Protein AF-A0A949MSU3-F1 (afdb_monomer_lite)

Foldseek 3Di:
DPPQDDQFFFDFKDFDDDDLVRVLVLQQVLQQLEAPPDPLKKKKKKWFKAAAPDGGIIGIWIWYDDPPRLLTAHRLNLRLQLCCLQRNQQMATQEMEMEMAHPPDAAPDPDPRQVDWDDDDPVSLQLNLQRYDQARKYWTAGRNGDIDIDGSCVVDPPHDWCVVPPPPPVVPHRHDDDDDPVSSCVSFKDADDDDPVRVVVSQVVTHEQCVPPVDKGKDWDQDPSRMIGMGIKYATRVRSINHGVSNRVRSVSSTQGDVGD

Sequence (261 aa):
MKEKKPDIAPDNFRKGRLSQAEMHQWLLDLRDNPHVPESGFCVSSVFRARAGDADDYYFAGVNVENMDHRLSTHGEEGAISGIVTALGKKAEIVEGWVMGAPKGVKAGDKTSAAEAFASCCGKCRQQVAGLAREKAEIHYVSVNGAVETTTVGKFLPELFTFRQFIPGFAKDQNGGKAPSSAAVQRKLLRKGPLTEREIESWLKSLQSVDYATRISQSVVLKLDNGYYAAGTRVEEAAFVDINAAQAAVAIATAAFGARKV

Radius of gyration: 17.51 Å; chains: 1; bounding box: 43×53×44 Å

Secondary structure (DSSP, 8-state):
-----------SEEES---HHHHHHHHHHHTTS-B-TTT-EEEEEEEEEEETTEEEEEEEEE-B--SSGGG-B-HHHHHHHHHHHHH-TT-EEEEEEEEEEETT--TT--SHHHH---PPPHHHHHHHHHHEEEEEEEEEE-TT--EEEEEHHHHSSS--SHHHHSTTGGGGSS-SPPPPHHHHHHHHEEES---HHHHHHHHHH---B-TTT----EEEEEPTTSEEEEEE-B--TTS-PBPHHHHHHHHHHHHH-TT--

pLDDT: mean 93.38, std 10.49, range [39.41, 98.88]

Structure (mmCIF, N/CA/C/O backbone):
data_AF-A0A949MSU3-F1
#
_entry.id   AF-A0A949MSU3-F1
#
loop_
_atom_site.group_PDB
_atom_site.id
_atom_site.type_symbol
_atom_site.label_atom_id
_atom_site.label_alt_id
_atom_site.label_comp_id
_atom_site.label_asym_id
_atom_site.label_entity_id
_atom_site.label_seq_id
_atom_site.pdbx_PDB_ins_code
_atom_site.Cartn_x
_atom_site.Cartn_y
_atom_site.Cartn_z
_atom_site.occupancy
_atom_site.B_iso_or_equiv
_atom_site.auth_seq_id
_atom_site.auth_comp_id
_atom_site.auth_asym_id
_atom_site.auth_atom_id
_atom_site.pdbx_PDB_model_num
ATOM 1 N N . MET A 1 1 ? -18.990 -30.619 -13.021 1.00 39.78 1 MET A N 1
ATOM 2 C CA . MET A 1 1 ? -18.323 -30.293 -11.740 1.00 39.78 1 MET A CA 1
ATOM 3 C C . MET A 1 1 ? -17.507 -29.033 -11.968 1.00 39.78 1 MET A C 1
ATOM 5 O O . MET A 1 1 ? -16.661 -29.061 -12.847 1.00 39.78 1 MET A O 1
ATOM 9 N N . LYS A 1 2 ? -17.790 -27.918 -11.280 1.00 43.12 2 LYS A N 1
ATOM 10 C CA . LYS A 1 2 ? -16.868 -26.770 -11.303 1.00 43.12 2 LYS A CA 1
ATOM 11 C C . LYS A 1 2 ? -15.634 -27.192 -10.506 1.00 43.12 2 LYS A C 1
ATOM 13 O O . LYS A 1 2 ? -15.786 -27.543 -9.337 1.00 43.12 2 LYS A O 1
ATOM 18 N N . GLU A 1 3 ? -14.466 -27.246 -11.141 1.00 39.41 3 GLU A N 1
ATOM 19 C CA . GLU A 1 3 ? -13.199 -27.469 -10.440 1.00 39.41 3 GLU A CA 1
ATOM 20 C C . GLU A 1 3 ? -13.099 -26.476 -9.278 1.00 39.41 3 GLU A C 1
ATOM 22 O O . GLU A 1 3 ? -13.276 -25.268 -9.461 1.00 39.41 3 GLU A O 1
ATOM 27 N N . LYS A 1 4 ? -12.872 -26.980 -8.060 1.00 47.91 4 LYS A N 1
ATOM 28 C CA . LYS A 1 4 ? -12.515 -26.118 -6.932 1.00 47.91 4 LYS A CA 1
ATOM 29 C C . LYS A 1 4 ? -11.173 -25.480 -7.286 1.00 47.91 4 LYS A C 1
ATOM 31 O O . LYS A 1 4 ? -10.168 -26.186 -7.324 1.00 47.91 4 LYS A O 1
ATOM 36 N N . LYS A 1 5 ? -11.166 -24.168 -7.557 1.00 54.34 5 LYS A N 1
ATOM 37 C CA . LYS A 1 5 ? -9.926 -23.386 -7.659 1.00 54.34 5 LYS A CA 1
ATOM 38 C C . LYS A 1 5 ? -9.089 -23.648 -6.389 1.00 54.34 5 LYS A C 1
ATOM 40 O O . LYS A 1 5 ? -9.679 -23.739 -5.307 1.00 54.34 5 LYS A O 1
ATOM 45 N N . PRO A 1 6 ? -7.759 -23.805 -6.500 1.00 56.12 6 PRO A N 1
ATOM 46 C CA . PRO A 1 6 ? -6.898 -24.017 -5.340 1.00 56.12 6 PRO A CA 1
ATOM 47 C C . PRO A 1 6 ? -7.058 -22.872 -4.330 1.00 56.12 6 PRO A C 1
ATOM 49 O O . PRO A 1 6 ? -7.276 -21.726 -4.716 1.00 56.12 6 PRO A O 1
ATOM 52 N N . ASP A 1 7 ? -6.974 -23.195 -3.039 1.00 67.50 7 ASP A N 1
ATOM 53 C CA . ASP A 1 7 ? -7.051 -22.227 -1.940 1.00 67.50 7 ASP A CA 1
ATOM 54 C C . ASP A 1 7 ? -5.761 -21.392 -1.928 1.00 67.50 7 ASP A C 1
ATOM 56 O O . ASP A 1 7 ? -4.717 -21.849 -1.466 1.00 67.50 7 ASP A O 1
ATOM 60 N N . ILE A 1 8 ? -5.804 -20.201 -2.530 1.00 70.50 8 ILE A N 1
ATOM 61 C CA . ILE A 1 8 ? -4.645 -19.307 -2.627 1.00 70.50 8 ILE A CA 1
ATOM 62 C C . ILE A 1 8 ? -4.524 -18.550 -1.309 1.00 70.50 8 ILE A C 1
ATOM 64 O O . ILE A 1 8 ? -5.399 -17.760 -0.954 1.00 70.50 8 ILE A O 1
ATOM 68 N N . ALA A 1 9 ? -3.436 -18.793 -0.579 1.00 80.31 9 ALA A N 1
ATOM 69 C CA . ALA A 1 9 ? -3.135 -18.033 0.624 1.00 80.31 9 ALA A CA 1
ATOM 70 C C . ALA A 1 9 ? -2.841 -16.564 0.261 1.00 80.31 9 ALA A C 1
ATOM 72 O O . ALA A 1 9 ? -2.132 -16.317 -0.715 1.00 80.31 9 ALA A O 1
ATOM 73 N N . PRO A 1 10 ? -3.364 -15.589 1.024 1.00 87.75 10 PRO A N 1
ATOM 74 C CA . PRO A 1 10 ? -3.082 -14.183 0.770 1.00 87.75 10 PRO A CA 1
ATOM 75 C C . PRO A 1 10 ? -1.625 -13.846 1.109 1.00 87.75 10 PRO A C 1
ATOM 77 O O . PRO A 1 10 ? -1.165 -14.172 2.202 1.00 87.75 10 PRO A O 1
ATOM 80 N N . ASP A 1 11 ? -0.934 -13.143 0.212 1.00 89.69 11 ASP A N 1
ATOM 81 C CA . ASP A 1 11 ? 0.460 -12.696 0.402 1.00 89.69 11 ASP A CA 1
ATOM 82 C C . ASP A 1 11 ? 0.608 -11.175 0.229 1.00 89.69 11 ASP A C 1
ATOM 84 O O . ASP A 1 11 ? 1.522 -10.666 -0.417 1.00 89.69 11 ASP A O 1
ATOM 88 N N . ASN A 1 12 ? -0.341 -10.418 0.788 1.00 95.69 12 ASN A N 1
ATOM 89 C CA . ASN A 1 12 ? -0.327 -8.954 0.759 1.00 95.69 12 ASN A CA 1
ATOM 90 C C . ASN A 1 12 ? 0.208 -8.303 2.046 1.00 95.69 12 ASN A C 1
ATOM 92 O O . ASN A 1 12 ? 0.240 -7.075 2.141 1.00 95.69 12 ASN A O 1
ATOM 96 N N . PHE A 1 13 ? 0.586 -9.101 3.047 1.00 98.06 13 PHE A N 1
ATOM 97 C CA . PHE A 1 13 ? 1.068 -8.617 4.336 1.00 98.06 13 PHE A CA 1
ATOM 98 C C . PHE A 1 13 ? 2.127 -9.552 4.923 1.00 98.06 13 PHE A C 1
ATOM 100 O O . PHE A 1 13 ? 1.919 -10.762 5.009 1.00 98.06 13 PHE A O 1
ATOM 107 N N . ARG A 1 14 ? 3.235 -8.977 5.398 1.00 98.00 14 ARG A N 1
ATOM 108 C CA . ARG A 1 14 ? 4.287 -9.685 6.141 1.00 98.00 14 ARG A CA 1
ATOM 109 C C . ARG A 1 14 ? 4.715 -8.856 7.353 1.00 98.00 14 ARG A C 1
ATOM 111 O O . ARG A 1 14 ? 4.628 -7.629 7.338 1.00 98.00 14 ARG A O 1
ATOM 118 N N . LYS A 1 15 ? 5.175 -9.525 8.414 1.00 96.50 15 LYS A N 1
ATOM 119 C CA . LYS A 1 15 ? 5.748 -8.878 9.604 1.00 96.50 15 LYS A CA 1
ATOM 120 C C . LYS A 1 15 ? 7.131 -9.448 9.905 1.00 96.50 15 LYS A C 1
ATOM 122 O O . LYS A 1 15 ? 7.304 -10.661 9.831 1.00 96.50 15 LYS A O 1
ATOM 127 N N . GLY A 1 16 ? 8.059 -8.586 10.305 1.00 95.69 16 GLY A N 1
ATOM 128 C CA . GLY A 1 16 ? 9.455 -8.927 10.582 1.00 95.69 16 GLY A CA 1
ATOM 129 C C . GLY A 1 16 ? 10.394 -8.355 9.522 1.00 95.69 16 GLY A C 1
ATOM 130 O O . GLY A 1 16 ? 9.955 -7.918 8.465 1.00 95.69 16 GLY A O 1
ATOM 131 N N . ARG A 1 17 ? 11.698 -8.294 9.808 1.00 94.19 17 ARG A N 1
ATOM 132 C CA . ARG A 1 17 ? 12.679 -7.719 8.873 1.00 94.19 17 ARG A CA 1
ATOM 133 C C . ARG A 1 17 ? 12.827 -8.605 7.634 1.00 94.19 17 ARG A C 1
ATOM 135 O O . ARG A 1 17 ? 12.973 -9.812 7.776 1.00 94.19 17 ARG A O 1
ATOM 142 N N . LEU A 1 18 ? 12.815 -7.979 6.459 1.00 97.06 18 LEU A N 1
ATOM 143 C CA . LEU A 1 18 ? 13.042 -8.626 5.170 1.00 97.06 18 LEU A CA 1
ATOM 144 C C . LEU A 1 18 ? 14.364 -8.121 4.591 1.00 97.06 18 LEU A C 1
ATOM 146 O O . LEU A 1 18 ? 14.670 -6.931 4.671 1.00 97.06 18 LEU A O 1
ATOM 150 N N . SER A 1 19 ? 15.146 -9.026 4.022 1.00 97.25 19 SER A N 1
ATOM 151 C CA . SER A 1 19 ? 16.325 -8.698 3.226 1.00 97.25 19 SER A CA 1
ATOM 152 C C . SER A 1 19 ? 15.930 -8.121 1.864 1.00 97.25 19 SER A C 1
ATOM 154 O O . SER A 1 19 ? 14.819 -8.324 1.372 1.00 97.25 19 SER A O 1
ATOM 156 N N . GLN A 1 20 ? 16.871 -7.447 1.201 1.00 95.62 20 GLN A N 1
ATOM 157 C CA . GLN A 1 20 ? 16.670 -6.945 -0.161 1.00 95.62 20 GLN A CA 1
ATOM 158 C C . GLN A 1 20 ? 16.349 -8.071 -1.161 1.00 95.62 20 GLN A C 1
ATOM 160 O O . GLN A 1 20 ? 15.548 -7.866 -2.068 1.00 95.62 20 GLN A O 1
ATOM 165 N N . ALA A 1 21 ? 16.924 -9.266 -0.982 1.00 97.25 21 ALA A N 1
ATOM 166 C CA . ALA A 1 21 ? 16.633 -10.423 -1.830 1.00 97.25 21 ALA A CA 1
ATOM 167 C C . ALA A 1 21 ? 15.190 -10.922 -1.642 1.00 97.25 21 ALA A C 1
ATOM 169 O O . ALA A 1 21 ? 14.487 -11.161 -2.620 1.00 97.25 21 ALA A O 1
ATOM 170 N N . GLU A 1 22 ? 14.719 -11.015 -0.393 1.00 98.12 22 GLU A N 1
ATOM 171 C CA . GLU A 1 22 ? 13.320 -11.360 -0.097 1.00 98.12 22 GLU A CA 1
ATOM 172 C C . GLU A 1 22 ? 12.352 -10.304 -0.637 1.00 98.12 22 GLU A C 1
ATOM 174 O O . GLU A 1 22 ? 11.281 -10.649 -1.135 1.00 98.12 22 GLU A O 1
ATOM 179 N N . MET A 1 23 ? 12.734 -9.027 -0.571 1.00 98.19 23 MET A N 1
ATOM 180 C CA . MET A 1 23 ? 11.942 -7.923 -1.104 1.00 98.19 23 MET A CA 1
ATOM 181 C C . MET A 1 23 ? 11.843 -7.963 -2.631 1.00 98.19 23 MET A C 1
ATOM 183 O O . MET A 1 23 ? 10.751 -7.853 -3.184 1.00 98.19 23 MET A O 1
ATOM 187 N N . HIS A 1 24 ? 12.973 -8.157 -3.317 1.00 98.31 24 HIS A N 1
ATOM 188 C CA . HIS A 1 24 ? 13.014 -8.294 -4.773 1.00 98.31 24 HIS A CA 1
ATOM 189 C C . HIS A 1 24 ? 12.169 -9.478 -5.242 1.00 98.31 24 HIS A C 1
ATOM 191 O O . HIS A 1 24 ? 11.344 -9.311 -6.140 1.00 98.31 24 HIS A O 1
ATOM 197 N N . GLN A 1 25 ? 12.294 -10.632 -4.580 1.00 98.38 25 GLN A N 1
ATOM 198 C CA . GLN A 1 25 ? 11.480 -11.802 -4.897 1.00 98.38 25 GLN A CA 1
ATOM 199 C C . GLN A 1 25 ? 9.987 -11.533 -4.681 1.00 98.38 25 GLN A C 1
ATOM 201 O O . GLN A 1 25 ? 9.181 -11.845 -5.552 1.00 98.38 25 GLN A O 1
ATOM 206 N N . TRP A 1 26 ? 9.606 -10.899 -3.568 1.00 98.31 26 TRP A N 1
ATOM 207 C CA . TRP A 1 26 ? 8.198 -10.604 -3.299 1.00 98.31 26 TRP A CA 1
ATOM 208 C C . TRP A 1 26 ? 7.597 -9.646 -4.336 1.00 98.31 26 TRP A C 1
ATOM 210 O O . TRP A 1 26 ? 6.484 -9.868 -4.807 1.00 98.31 26 TRP A O 1
ATOM 220 N N . LEU A 1 27 ? 8.343 -8.619 -4.756 1.00 98.44 27 LEU A N 1
ATOM 221 C CA . LEU A 1 27 ? 7.921 -7.729 -5.842 1.00 98.44 27 LEU A CA 1
ATOM 222 C C . LEU A 1 27 ? 7.719 -8.497 -7.156 1.00 98.44 27 LEU A C 1
ATOM 224 O O . LEU A 1 27 ? 6.710 -8.286 -7.827 1.00 98.44 27 LEU A O 1
ATOM 228 N N . LEU A 1 28 ? 8.627 -9.415 -7.506 1.00 97.81 28 LEU A N 1
ATOM 229 C CA . LEU A 1 28 ? 8.474 -10.262 -8.693 1.00 97.81 28 LEU A CA 1
ATOM 230 C C . LEU A 1 28 ? 7.209 -11.124 -8.620 1.00 97.81 28 LEU A C 1
ATOM 232 O O . LEU A 1 28 ? 6.446 -11.146 -9.586 1.00 97.81 28 LEU A O 1
ATOM 236 N N . ASP A 1 29 ? 6.960 -11.773 -7.483 1.00 96.50 29 ASP A N 1
ATOM 237 C CA . ASP A 1 29 ? 5.788 -12.633 -7.280 1.00 96.50 29 ASP A CA 1
ATOM 238 C C . ASP A 1 29 ? 4.474 -11.839 -7.415 1.00 96.50 29 ASP A C 1
ATOM 240 O O . ASP A 1 29 ? 3.492 -12.311 -7.994 1.00 96.50 29 ASP A O 1
ATOM 244 N N . LEU A 1 30 ? 4.461 -10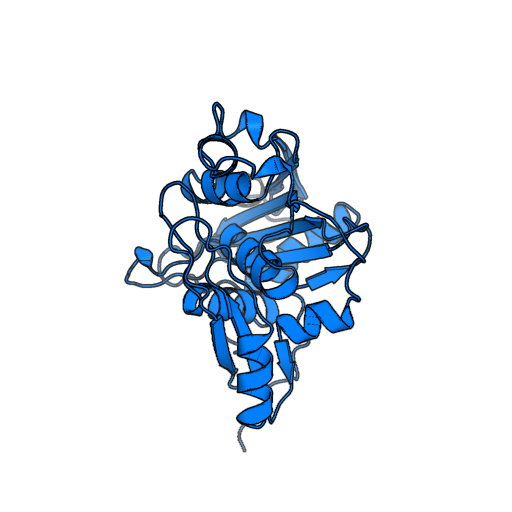.590 -6.940 1.00 97.19 30 LEU A N 1
ATOM 245 C CA . LEU A 1 30 ? 3.305 -9.697 -7.025 1.00 97.19 30 LEU A CA 1
ATOM 246 C C . LEU A 1 30 ? 3.006 -9.220 -8.454 1.00 97.19 30 LEU A C 1
ATOM 248 O O . LEU A 1 30 ? 1.868 -8.840 -8.724 1.00 97.19 30 LEU A O 1
ATOM 252 N N . ARG A 1 31 ? 3.962 -9.233 -9.395 1.00 94.94 31 ARG A N 1
ATOM 253 C CA . ARG A 1 31 ? 3.757 -8.696 -10.761 1.00 94.94 31 ARG A CA 1
ATOM 254 C C . ARG A 1 31 ? 2.751 -9.470 -11.614 1.00 94.94 31 ARG A C 1
ATOM 256 O O . ARG A 1 31 ? 2.310 -8.949 -12.642 1.00 94.94 31 ARG A O 1
ATOM 263 N N . ASP A 1 32 ? 2.342 -10.657 -11.178 1.00 92.62 32 ASP A N 1
ATOM 264 C CA . ASP A 1 32 ? 1.281 -11.439 -11.821 1.00 92.62 32 ASP A CA 1
ATOM 265 C C . ASP A 1 32 ? -0.136 -11.051 -11.359 1.00 92.62 32 ASP A C 1
ATOM 267 O O . ASP A 1 32 ? -1.129 -11.456 -11.976 1.00 92.62 32 ASP A O 1
ATOM 271 N N . ASN A 1 33 ? -0.245 -10.248 -10.297 1.00 96.25 33 ASN A N 1
ATOM 272 C CA . ASN A 1 33 ? -1.511 -9.863 -9.679 1.00 96.25 33 ASN A CA 1
ATOM 273 C C . ASN A 1 33 ? -2.244 -8.648 -10.296 1.00 96.25 33 ASN A C 1
ATOM 275 O O . ASN A 1 33 ? -3.479 -8.675 -10.241 1.00 96.25 33 ASN A O 1
ATOM 279 N N . PRO A 1 34 ? -1.582 -7.615 -10.872 1.00 97.25 34 PRO A N 1
ATOM 280 C CA . PRO A 1 34 ? -2.247 -6.426 -11.403 1.00 97.25 34 PRO A CA 1
ATOM 281 C C . PRO A 1 34 ? -3.414 -6.694 -12.364 1.00 97.25 34 PRO A C 1
ATOM 283 O O . PRO A 1 34 ? -3.372 -7.604 -13.203 1.00 97.25 34 PRO A O 1
ATOM 286 N N . HIS A 1 35 ? -4.428 -5.827 -12.305 1.00 97.38 35 HIS A N 1
ATOM 287 C CA . HIS A 1 35 ? -5.472 -5.733 -13.327 1.00 97.38 35 HIS A CA 1
ATOM 288 C C . HIS A 1 35 ? -5.147 -4.577 -14.273 1.00 97.38 35 HIS A C 1
ATOM 290 O O . HIS A 1 35 ? -5.408 -3.427 -13.938 1.00 97.38 35 HIS A O 1
ATOM 296 N N . VAL A 1 36 ? -4.554 -4.878 -15.430 1.00 97.06 36 VAL A N 1
ATOM 297 C CA . VAL A 1 36 ? -4.002 -3.858 -16.345 1.00 97.06 36 VAL A CA 1
ATOM 298 C C . VAL A 1 36 ? -4.466 -4.021 -17.801 1.00 97.06 36 VAL A C 1
ATOM 300 O O . VAL A 1 36 ? -3.639 -4.284 -18.679 1.00 97.06 36 VAL A O 1
ATOM 303 N N . PRO A 1 37 ? -5.785 -3.998 -18.079 1.00 95.81 37 PRO A N 1
ATOM 304 C CA . PRO A 1 37 ? -6.313 -4.135 -19.435 1.00 95.81 37 PRO A CA 1
ATOM 305 C C . PRO A 1 37 ? -5.923 -2.993 -20.384 1.00 95.81 37 PRO A C 1
ATOM 307 O O . PRO A 1 37 ? -5.854 -3.246 -21.583 1.00 95.81 37 PRO A O 1
ATOM 310 N N . GLU A 1 38 ? -5.657 -1.786 -19.877 1.00 94.56 38 GLU A N 1
ATOM 311 C CA . GLU A 1 38 ? -5.426 -0.598 -20.705 1.00 94.56 38 GLU A CA 1
ATOM 312 C C . GLU A 1 38 ? -3.940 -0.422 -21.025 1.00 94.56 38 GLU A C 1
ATOM 314 O O . GLU A 1 38 ? -3.552 -0.337 -22.189 1.00 94.56 38 GLU A O 1
ATOM 319 N N . SER A 1 39 ? -3.080 -0.385 -20.000 1.00 96.38 39 SER A N 1
ATOM 320 C CA . SER A 1 39 ? -1.650 -0.101 -20.210 1.00 96.38 39 SER A CA 1
ATOM 321 C C . SER A 1 39 ? -0.808 -1.345 -20.479 1.00 96.38 39 SER A C 1
ATOM 323 O O . SER A 1 39 ? 0.279 -1.251 -21.051 1.00 96.38 39 SER A O 1
ATOM 325 N N . GLY A 1 40 ? -1.249 -2.511 -19.995 1.00 97.00 40 GLY A N 1
ATOM 326 C CA . GLY A 1 40 ? -0.410 -3.706 -19.934 1.00 97.00 40 GLY A CA 1
ATOM 327 C C . GLY A 1 40 ? 0.863 -3.535 -19.088 1.00 97.00 40 GLY A C 1
ATOM 328 O O . GLY A 1 40 ? 1.781 -4.345 -19.223 1.00 97.00 40 GLY A O 1
ATOM 329 N N . PHE A 1 41 ? 0.953 -2.511 -18.233 1.00 97.88 41 PHE A N 1
ATOM 330 C CA . PHE A 1 41 ? 2.129 -2.202 -17.419 1.00 97.88 41 PHE A CA 1
ATOM 331 C C . PHE A 1 41 ? 1.911 -2.620 -15.961 1.00 97.88 41 PHE A C 1
ATOM 333 O O . PHE A 1 41 ? 1.095 -2.042 -15.245 1.00 97.88 41 PHE A O 1
ATOM 340 N N . CYS A 1 42 ? 2.639 -3.643 -15.512 1.00 98.19 42 CYS A N 1
ATOM 341 C CA . CYS A 1 42 ? 2.503 -4.201 -14.170 1.00 98.19 42 CYS A CA 1
ATOM 342 C C . CYS A 1 42 ? 3.368 -3.426 -13.174 1.00 98.19 42 CYS A C 1
ATOM 344 O O . CYS A 1 42 ? 4.590 -3.394 -13.330 1.00 98.19 42 CYS A O 1
ATOM 346 N N . VAL A 1 43 ? 2.747 -2.889 -12.124 1.00 98.50 43 VAL A N 1
ATOM 347 C CA . VAL A 1 43 ? 3.414 -2.256 -10.980 1.00 98.50 43 VAL A CA 1
ATOM 348 C C . VAL A 1 43 ? 3.128 -3.061 -9.720 1.00 98.50 43 VAL A C 1
ATOM 350 O O . VAL A 1 43 ? 1.973 -3.345 -9.403 1.00 98.50 43 VAL A O 1
ATOM 353 N N . SER A 1 44 ? 4.184 -3.381 -8.984 1.00 98.56 44 SER A N 1
ATOM 354 C CA . SER A 1 44 ? 4.144 -3.968 -7.647 1.00 98.56 44 SER A CA 1
ATOM 355 C C . SER A 1 44 ? 4.882 -3.052 -6.683 1.00 98.56 44 SER A C 1
ATOM 357 O O . SER A 1 44 ? 5.958 -2.544 -7.005 1.00 98.56 44 SER A O 1
ATOM 359 N N . SER A 1 45 ? 4.339 -2.869 -5.488 1.00 98.75 45 SER A N 1
ATOM 360 C CA .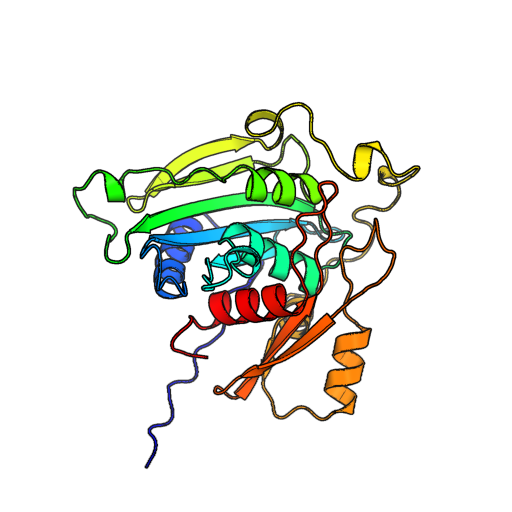 SER A 1 45 ? 5.007 -2.131 -4.423 1.00 98.75 45 SER A CA 1
ATOM 361 C C . SER A 1 45 ? 4.874 -2.842 -3.087 1.00 98.75 45 SER A C 1
ATOM 363 O O . SER A 1 45 ? 3.907 -3.572 -2.862 1.00 98.75 45 SER A O 1
ATOM 365 N N . VAL A 1 46 ? 5.837 -2.613 -2.199 1.00 98.81 46 VAL A N 1
ATOM 366 C CA . VAL A 1 46 ? 5.817 -3.096 -0.818 1.00 98.81 46 VAL A CA 1
ATOM 367 C C . VAL A 1 46 ? 6.288 -1.983 0.098 1.00 98.81 46 VAL A C 1
ATOM 369 O O . VAL A 1 46 ? 7.405 -1.485 -0.032 1.00 98.81 46 VAL A O 1
ATOM 372 N N . PHE A 1 47 ? 5.429 -1.563 1.021 1.00 98.81 47 PHE A N 1
ATOM 373 C CA . PHE A 1 47 ? 5.710 -0.456 1.929 1.00 98.81 47 PHE A CA 1
ATOM 374 C C . PHE A 1 47 ? 5.801 -0.951 3.362 1.00 98.81 47 PHE A C 1
ATOM 376 O O . PHE A 1 47 ? 4.922 -1.672 3.839 1.00 98.81 47 PHE A O 1
ATOM 383 N N . ARG A 1 48 ? 6.855 -0.522 4.055 1.00 98.62 48 ARG A N 1
ATOM 384 C CA . ARG A 1 48 ? 7.059 -0.775 5.474 1.00 98.62 48 ARG A CA 1
ATOM 385 C C . ARG A 1 48 ? 6.474 0.364 6.291 1.00 98.62 48 ARG A C 1
ATOM 387 O O . ARG A 1 48 ? 6.791 1.537 6.076 1.00 98.62 48 ARG A O 1
ATOM 394 N N . ALA A 1 49 ? 5.652 0.005 7.263 1.00 98.06 49 ALA A N 1
ATOM 395 C CA . ALA A 1 49 ? 4.959 0.930 8.132 1.00 98.06 49 ALA A CA 1
ATOM 396 C C . ALA A 1 49 ? 5.321 0.722 9.604 1.00 98.06 49 ALA A C 1
ATOM 398 O O . ALA A 1 49 ? 5.594 -0.388 10.067 1.00 98.06 49 ALA A O 1
ATOM 399 N N . ARG A 1 50 ? 5.257 1.824 10.348 1.00 96.81 50 ARG A N 1
ATOM 400 C CA . ARG A 1 50 ? 5.268 1.882 11.803 1.00 96.81 50 ARG A CA 1
ATOM 401 C C . ARG A 1 50 ? 3.852 2.012 12.342 1.00 96.81 50 ARG A C 1
ATOM 403 O O . ARG A 1 50 ? 3.066 2.817 11.846 1.00 96.81 50 ARG A O 1
ATOM 410 N N . ALA A 1 51 ? 3.566 1.247 13.390 1.00 94.56 51 ALA A N 1
ATOM 411 C CA . ALA A 1 51 ? 2.377 1.385 14.218 1.00 94.56 51 ALA A CA 1
ATOM 412 C C . ALA A 1 51 ? 2.707 1.041 15.673 1.00 94.56 51 ALA A C 1
ATOM 414 O O . ALA A 1 51 ? 3.186 -0.056 15.974 1.00 94.56 51 ALA A O 1
ATOM 415 N N . GLY A 1 52 ? 2.415 1.982 16.574 1.00 91.50 52 GLY A N 1
ATOM 416 C CA . GLY A 1 52 ? 2.820 1.880 17.973 1.00 91.50 52 GLY A CA 1
ATOM 417 C C . GLY A 1 52 ? 4.343 1.827 18.104 1.00 91.50 52 GLY A C 1
ATOM 418 O O . GLY A 1 52 ? 5.053 2.630 17.499 1.00 91.50 52 GLY A O 1
ATOM 419 N N . ASP A 1 53 ? 4.832 0.847 18.855 1.00 92.12 53 ASP A N 1
ATOM 420 C CA . ASP A 1 53 ? 6.245 0.592 19.144 1.00 92.12 53 ASP A CA 1
ATOM 421 C C . ASP A 1 53 ? 6.971 -0.299 18.114 1.00 92.12 53 ASP A C 1
ATOM 423 O O . ASP A 1 53 ? 8.139 -0.623 18.317 1.00 92.12 53 ASP A O 1
ATOM 427 N N . ALA A 1 54 ? 6.331 -0.673 16.996 1.00 95.06 54 ALA A N 1
ATOM 428 C CA . ALA A 1 54 ? 6.930 -1.525 15.959 1.00 95.06 54 ALA A CA 1
ATOM 429 C C . ALA A 1 54 ? 6.896 -0.886 14.559 1.00 95.06 54 ALA A C 1
ATOM 431 O O . ALA A 1 54 ? 5.937 -0.199 14.208 1.00 95.06 54 ALA A O 1
ATOM 432 N N . ASP A 1 55 ? 7.933 -1.136 13.754 1.00 95.75 55 ASP A N 1
ATOM 433 C CA . ASP A 1 55 ? 8.154 -0.583 12.406 1.00 95.75 55 ASP A CA 1
ATOM 434 C C . ASP A 1 55 ? 8.450 -1.649 11.336 1.00 95.75 55 ASP A C 1
ATOM 436 O O . ASP A 1 55 ? 9.122 -1.381 10.339 1.00 95.75 55 ASP A O 1
ATOM 440 N N . ASP A 1 56 ? 7.973 -2.870 11.556 1.00 97.31 56 ASP A N 1
ATOM 441 C CA . ASP A 1 56 ? 8.269 -4.064 10.767 1.00 97.31 56 ASP A CA 1
ATOM 442 C C . ASP A 1 56 ? 7.028 -4.644 10.069 1.00 97.31 56 ASP A C 1
ATOM 444 O O . ASP A 1 56 ? 6.993 -5.838 9.778 1.00 97.31 56 ASP A O 1
ATOM 448 N N . TYR A 1 57 ? 6.011 -3.816 9.804 1.00 98.38 57 TYR A N 1
ATOM 449 C CA . TYR A 1 57 ? 4.812 -4.208 9.058 1.00 98.38 57 TYR A CA 1
ATOM 450 C C . TYR A 1 57 ? 4.972 -3.876 7.582 1.00 98.38 57 TYR A C 1
ATOM 452 O O . TYR A 1 57 ? 5.104 -2.706 7.243 1.00 98.38 57 TYR A O 1
ATOM 460 N N . TYR A 1 58 ? 4.901 -4.869 6.704 1.00 98.81 58 TYR A N 1
ATOM 461 C CA . TYR A 1 58 ? 5.022 -4.677 5.263 1.00 98.81 58 TYR A CA 1
ATOM 462 C C . TYR A 1 58 ? 3.699 -4.975 4.583 1.00 98.81 58 TYR A C 1
ATOM 464 O O . TYR A 1 58 ? 3.107 -6.029 4.819 1.00 98.81 58 TYR A O 1
ATOM 472 N N . PHE A 1 59 ? 3.261 -4.066 3.722 1.00 98.88 59 PHE A N 1
ATOM 473 C CA . PHE A 1 59 ? 2.025 -4.193 2.960 1.00 98.88 59 PHE A CA 1
ATOM 474 C C . PHE A 1 59 ? 2.340 -4.104 1.481 1.00 98.88 59 PHE A C 1
ATOM 476 O O . PHE A 1 59 ? 3.020 -3.174 1.047 1.00 98.88 59 PHE A O 1
ATOM 483 N N . ALA A 1 60 ? 1.834 -5.068 0.725 1.00 98.75 60 ALA A N 1
ATOM 484 C CA . ALA A 1 60 ? 1.978 -5.095 -0.715 1.00 98.75 60 ALA A CA 1
ATOM 485 C C . ALA A 1 60 ? 0.808 -4.395 -1.409 1.00 98.75 60 ALA A C 1
ATOM 487 O O . ALA A 1 60 ? -0.326 -4.402 -0.923 1.00 98.75 60 ALA A O 1
ATOM 488 N N . GLY A 1 61 ? 1.081 -3.856 -2.589 1.00 98.56 61 GLY A N 1
ATOM 489 C CA . GLY A 1 61 ? 0.085 -3.287 -3.479 1.00 98.56 61 GLY A CA 1
ATOM 490 C C . GLY A 1 61 ? 0.448 -3.506 -4.938 1.00 98.56 61 GLY A C 1
ATOM 491 O O . GLY A 1 61 ? 1.620 -3.620 -5.295 1.00 98.56 61 GLY A O 1
ATOM 492 N N . VAL A 1 62 ? -0.577 -3.567 -5.781 1.00 98.56 62 VAL A N 1
ATOM 493 C CA . VAL A 1 62 ? -0.458 -3.726 -7.233 1.00 98.56 62 VAL A CA 1
ATOM 494 C C . VAL A 1 62 ? -1.447 -2.806 -7.927 1.00 98.56 62 VAL A C 1
ATOM 496 O O . VAL A 1 62 ? -2.477 -2.467 -7.341 1.00 98.56 62 VAL A O 1
ATOM 499 N N . ASN A 1 63 ? -1.142 -2.378 -9.151 1.00 98.25 63 ASN A N 1
ATOM 500 C CA . ASN A 1 63 ? -2.045 -1.486 -9.868 1.00 98.25 63 ASN A CA 1
ATOM 501 C C . ASN A 1 63 ? -3.312 -2.202 -10.368 1.00 98.25 63 ASN A C 1
ATOM 503 O O . ASN A 1 63 ? -3.296 -3.365 -10.784 1.00 98.25 63 ASN A O 1
ATOM 507 N N . VAL A 1 64 ? -4.424 -1.472 -10.316 1.00 98.06 64 VAL A N 1
ATOM 508 C CA . VAL A 1 64 ? -5.753 -1.888 -10.768 1.00 98.06 64 VAL A CA 1
ATOM 509 C C . VAL A 1 64 ? -6.306 -0.776 -11.643 1.00 98.06 64 VAL A C 1
ATOM 511 O O . VAL A 1 64 ? -6.517 0.338 -11.170 1.00 98.06 64 VAL A O 1
ATOM 514 N N . GLU A 1 65 ? -6.526 -1.062 -12.917 1.00 97.75 65 GLU A N 1
ATOM 515 C CA . GLU A 1 65 ? -7.039 -0.090 -13.875 1.00 97.75 65 GLU A CA 1
ATOM 516 C C . GLU A 1 65 ? -8.558 -0.166 -13.995 1.00 97.75 65 GLU A C 1
ATOM 518 O O . GLU A 1 65 ? -9.182 -1.215 -13.827 1.00 97.75 65 GLU A O 1
ATOM 523 N N . ASN A 1 66 ? -9.154 0.977 -14.302 1.00 95.25 66 ASN A N 1
ATOM 524 C CA . ASN A 1 66 ? -10.555 1.109 -14.645 1.00 95.25 66 ASN A CA 1
ATOM 525 C C . ASN A 1 66 ? -10.679 2.027 -15.869 1.00 95.25 66 ASN A C 1
ATOM 527 O O . ASN A 1 66 ? -9.867 2.941 -16.035 1.00 95.25 66 ASN A O 1
ATOM 531 N N . MET A 1 67 ? -11.707 1.801 -16.696 1.00 93.75 67 MET A N 1
ATOM 532 C CA . MET A 1 67 ? -12.013 2.665 -17.845 1.00 93.75 67 MET A CA 1
ATOM 533 C C . MET A 1 67 ? -12.223 4.123 -17.412 1.00 93.75 67 MET A C 1
ATOM 535 O O . MET A 1 67 ? -11.796 5.044 -18.102 1.00 93.75 67 MET A O 1
ATOM 539 N N . ASP A 1 68 ? -12.847 4.348 -16.249 1.00 94.06 68 ASP A N 1
ATOM 540 C CA . ASP A 1 68 ? -12.776 5.648 -15.588 1.00 94.06 68 ASP A CA 1
ATOM 541 C C . ASP A 1 68 ? -11.455 5.726 -14.821 1.00 94.06 68 ASP A C 1
ATOM 543 O O . ASP A 1 68 ? -11.334 5.210 -13.709 1.00 94.06 68 ASP A O 1
ATOM 547 N N . HIS A 1 69 ? -10.456 6.386 -15.406 1.00 90.19 69 HIS A N 1
ATOM 548 C CA . HIS A 1 69 ? -9.114 6.481 -14.828 1.00 90.19 69 HIS A CA 1
ATOM 549 C C . HIS A 1 69 ? -9.077 7.090 -13.418 1.00 90.19 69 HIS A C 1
ATOM 551 O O . HIS A 1 69 ? -8.115 6.868 -12.685 1.00 90.19 69 HIS A O 1
ATOM 557 N N . ARG A 1 70 ? -10.121 7.819 -12.995 1.00 91.69 70 ARG A N 1
ATOM 558 C CA . ARG A 1 70 ? -10.239 8.320 -11.614 1.00 91.69 70 ARG A CA 1
ATOM 559 C C . ARG A 1 70 ? -10.452 7.190 -10.605 1.00 91.69 70 ARG A C 1
ATOM 561 O O . ARG A 1 70 ? -10.150 7.357 -9.426 1.00 91.69 70 ARG A O 1
ATOM 568 N N . LEU A 1 71 ? -10.978 6.055 -11.063 1.00 95.00 71 LEU A N 1
ATOM 569 C CA . LEU A 1 71 ? -11.196 4.854 -10.265 1.00 95.00 71 LEU A CA 1
ATOM 570 C C . LEU A 1 71 ? -9.994 3.898 -10.281 1.00 95.00 71 LEU A C 1
ATOM 572 O O . LEU A 1 71 ? -9.958 2.985 -9.456 1.00 95.00 71 LEU A O 1
ATOM 576 N N . SER A 1 72 ? -8.994 4.120 -11.138 1.00 96.81 72 SER A N 1
ATOM 577 C CA . SER A 1 72 ? -7.752 3.344 -11.119 1.00 96.81 72 SER A CA 1
ATOM 578 C C . SER A 1 72 ? -6.975 3.554 -9.816 1.00 96.81 72 SER A C 1
ATOM 580 O O . SER A 1 72 ? -6.977 4.638 -9.231 1.00 96.81 72 SER A O 1
ATOM 582 N N . THR A 1 73 ? -6.289 2.510 -9.361 1.00 97.75 73 THR A N 1
ATOM 583 C CA . THR A 1 73 ? -5.431 2.524 -8.170 1.00 97.75 73 THR A CA 1
ATOM 584 C C . THR A 1 73 ? -4.021 2.113 -8.564 1.00 97.75 73 THR A C 1
ATOM 586 O O . THR A 1 73 ? -3.834 1.110 -9.250 1.00 97.75 73 THR A O 1
ATOM 589 N N . HIS A 1 74 ? -3.023 2.895 -8.167 1.00 98.44 74 HIS A N 1
ATOM 590 C CA . HIS A 1 74 ? -1.618 2.601 -8.446 1.00 98.44 74 HIS A CA 1
ATOM 591 C C . HIS A 1 74 ? -1.083 1.529 -7.482 1.00 98.44 74 HIS A C 1
ATOM 593 O O . HIS A 1 74 ? -1.694 1.252 -6.448 1.00 98.44 74 HIS A O 1
ATOM 599 N N . GLY A 1 75 ? 0.075 0.936 -7.791 1.00 98.06 75 GLY A N 1
ATOM 600 C CA . GLY A 1 75 ? 0.675 -0.090 -6.933 1.00 98.06 75 GLY A CA 1
ATOM 601 C C . GLY A 1 75 ? 0.888 0.407 -5.503 1.00 98.06 75 GLY A C 1
ATOM 602 O O . GLY A 1 75 ? 0.497 -0.259 -4.547 1.00 98.06 75 GLY A O 1
ATOM 603 N N . GLU A 1 76 ? 1.421 1.618 -5.367 1.00 98.75 76 GLU A N 1
ATOM 604 C CA . GLU A 1 76 ? 1.707 2.286 -4.096 1.00 98.75 76 GLU A CA 1
ATOM 605 C C . GLU A 1 76 ? 0.424 2.599 -3.314 1.00 98.75 76 GLU A C 1
ATOM 607 O O . GLU A 1 76 ? 0.373 2.445 -2.095 1.00 98.75 76 GLU A O 1
ATOM 612 N N . GLU A 1 77 ? -0.647 2.981 -4.014 1.00 98.62 77 GLU A N 1
ATOM 613 C CA . GLU A 1 77 ? -1.954 3.254 -3.407 1.00 98.62 77 GLU A CA 1
ATOM 614 C C . GLU A 1 77 ? -2.595 1.983 -2.834 1.00 98.62 77 GLU A C 1
ATOM 616 O O . GLU A 1 77 ? -3.259 2.038 -1.797 1.00 98.62 77 GLU A O 1
ATOM 621 N N . GLY A 1 78 ? -2.351 0.822 -3.451 1.00 98.25 78 GLY A N 1
ATOM 622 C CA . GLY A 1 78 ? -2.758 -0.473 -2.902 1.00 98.25 78 GLY A CA 1
ATOM 623 C C . GLY A 1 78 ? -2.059 -0.800 -1.580 1.00 98.25 78 GLY A C 1
ATOM 624 O O . GLY A 1 78 ? -2.718 -1.195 -0.615 1.00 98.25 78 GLY A O 1
ATOM 625 N N . ALA A 1 79 ? -0.747 -0.558 -1.494 1.00 98.69 79 ALA A N 1
ATOM 626 C CA . ALA A 1 79 ? 0.016 -0.760 -0.262 1.00 98.69 79 ALA A CA 1
ATOM 627 C C . ALA A 1 79 ? -0.444 0.208 0.845 1.00 98.69 79 ALA A C 1
ATOM 629 O O . ALA A 1 79 ? -0.694 -0.209 1.979 1.00 98.69 79 ALA A O 1
ATOM 630 N N . ILE A 1 80 ? -0.648 1.485 0.499 1.00 98.75 80 ILE A N 1
ATOM 631 C CA . ILE A 1 80 ? -1.204 2.518 1.389 1.00 98.75 80 ILE A CA 1
ATOM 632 C C . ILE A 1 80 ? -2.596 2.129 1.898 1.00 98.75 80 ILE A C 1
ATOM 634 O O . ILE A 1 80 ? -2.870 2.240 3.095 1.00 98.75 80 ILE A O 1
ATOM 638 N N . SER A 1 81 ? -3.458 1.616 1.020 1.00 98.75 81 SER A N 1
ATOM 639 C CA . SER A 1 81 ? -4.792 1.130 1.387 1.00 98.75 81 SER A CA 1
ATOM 640 C C . SER A 1 81 ? -4.711 0.026 2.440 1.00 98.75 81 SER A C 1
ATOM 642 O O . SER A 1 81 ? -5.447 0.064 3.430 1.00 98.75 81 SER A O 1
ATOM 644 N N . GLY A 1 82 ? -3.784 -0.924 2.272 1.00 98.69 82 GLY A N 1
ATOM 645 C CA . GLY A 1 82 ? -3.511 -1.973 3.254 1.00 98.69 82 GLY A CA 1
ATOM 646 C C . GLY A 1 82 ? -3.046 -1.414 4.602 1.00 98.69 82 GLY A C 1
ATOM 647 O O . GLY A 1 82 ? -3.609 -1.772 5.640 1.00 98.69 82 GLY A O 1
ATOM 648 N N . ILE A 1 83 ? -2.083 -0.485 4.585 1.00 98.69 83 ILE A N 1
ATOM 649 C CA . ILE A 1 83 ? -1.568 0.188 5.788 1.00 98.69 83 ILE A CA 1
ATOM 650 C C . ILE A 1 83 ? -2.707 0.860 6.555 1.00 98.69 83 ILE A C 1
ATOM 652 O O . ILE A 1 83 ? -2.909 0.574 7.735 1.00 98.69 83 ILE A O 1
ATOM 656 N N . VAL A 1 84 ? -3.477 1.730 5.900 1.00 98.25 84 VAL A N 1
ATOM 657 C CA . VAL A 1 84 ? -4.522 2.516 6.569 1.00 98.25 84 VAL A CA 1
ATOM 658 C C . VAL A 1 84 ? -5.659 1.620 7.054 1.00 98.25 84 VAL A C 1
ATOM 660 O O . VAL A 1 84 ? -6.100 1.759 8.194 1.00 98.25 84 VAL A O 1
ATOM 663 N N . THR A 1 85 ? -6.093 0.649 6.249 1.00 98.62 85 THR A N 1
ATOM 664 C CA . THR A 1 85 ? -7.168 -0.277 6.639 1.00 98.62 85 THR A CA 1
ATOM 665 C C . THR A 1 85 ? -6.780 -1.091 7.876 1.00 98.62 85 THR A C 1
ATOM 667 O O . THR A 1 85 ? -7.593 -1.282 8.788 1.00 98.62 85 THR A O 1
ATOM 670 N N . ALA A 1 86 ? -5.532 -1.563 7.941 1.00 98.19 86 ALA A N 1
ATOM 671 C CA . ALA A 1 86 ? -5.099 -2.468 8.998 1.00 98.19 86 ALA A CA 1
ATOM 672 C C . ALA A 1 86 ? -4.550 -1.767 10.248 1.00 98.19 86 ALA A C 1
ATOM 674 O O . ALA A 1 86 ? -4.745 -2.261 11.360 1.00 98.19 86 ALA A O 1
ATOM 675 N N . LEU A 1 87 ? -3.873 -0.630 10.090 1.00 96.75 87 LEU A N 1
ATOM 676 C CA . LEU A 1 87 ? -3.173 0.070 11.172 1.00 96.75 87 LEU A CA 1
ATOM 677 C C . LEU A 1 87 ? -3.830 1.407 11.550 1.00 96.75 87 LEU A C 1
ATOM 679 O O . LEU A 1 87 ? -3.575 1.926 12.637 1.00 96.75 87 LEU A O 1
ATOM 683 N N . GLY A 1 88 ? -4.723 1.931 10.708 1.00 94.38 88 GLY A N 1
ATOM 684 C CA . GLY A 1 88 ? -5.428 3.194 10.924 1.00 94.38 88 GLY A CA 1
ATOM 685 C C . GLY A 1 88 ? -4.596 4.429 10.571 1.00 94.38 88 GLY A C 1
ATOM 686 O O . GLY A 1 88 ? -3.421 4.352 10.212 1.00 94.38 88 GLY A O 1
ATOM 687 N N . LYS A 1 89 ? -5.207 5.612 10.719 1.00 91.88 89 LYS A N 1
ATOM 688 C CA . LYS A 1 89 ? -4.630 6.905 10.294 1.00 91.88 89 LYS A CA 1
ATOM 689 C C . LYS A 1 89 ? -3.379 7.357 11.047 1.00 91.88 89 LYS A C 1
ATOM 691 O O . LYS A 1 89 ? -2.753 8.337 10.663 1.00 91.88 89 LYS A O 1
ATOM 696 N N . LYS A 1 90 ? -3.040 6.683 12.149 1.00 91.44 90 LYS A N 1
ATOM 697 C CA . LYS A 1 90 ? -1.845 6.985 12.947 1.00 91.44 90 LYS A CA 1
ATOM 698 C C . LYS A 1 90 ? -0.592 6.259 12.455 1.00 91.44 90 LYS A C 1
ATOM 700 O O . LYS A 1 90 ? 0.469 6.551 12.992 1.00 91.44 90 LYS A O 1
ATOM 705 N N . ALA A 1 91 ? -0.714 5.340 11.495 1.00 94.38 91 ALA A N 1
ATOM 706 C CA . ALA A 1 91 ? 0.425 4.633 10.925 1.00 94.38 91 ALA A CA 1
ATOM 707 C C . ALA A 1 91 ? 1.356 5.578 10.151 1.00 94.38 91 ALA A C 1
ATOM 709 O O . ALA A 1 91 ? 0.916 6.576 9.580 1.00 94.38 91 ALA A O 1
ATOM 710 N N . GLU A 1 92 ? 2.643 5.244 10.118 1.00 95.94 92 GLU A N 1
ATOM 711 C CA . GLU A 1 92 ? 3.673 6.012 9.414 1.00 95.94 92 GLU A CA 1
ATOM 712 C C . GLU A 1 92 ? 4.391 5.117 8.405 1.00 95.94 92 GLU A C 1
ATOM 714 O O . GLU A 1 92 ? 4.878 4.055 8.779 1.00 95.94 92 GLU A O 1
ATOM 719 N N . ILE A 1 93 ? 4.512 5.549 7.150 1.00 98.06 93 ILE A N 1
ATOM 720 C CA . ILE A 1 93 ? 5.403 4.890 6.185 1.00 98.06 93 ILE A CA 1
ATOM 721 C C . ILE A 1 93 ? 6.841 5.273 6.521 1.00 98.06 93 ILE A C 1
ATOM 723 O O . ILE A 1 93 ? 7.178 6.455 6.611 1.00 98.06 93 ILE A O 1
ATOM 727 N N . VAL A 1 94 ? 7.689 4.263 6.690 1.00 97.69 94 VAL A N 1
ATOM 728 C CA . VAL A 1 94 ? 9.106 4.436 7.038 1.00 97.69 94 VAL A CA 1
ATOM 729 C C . VAL A 1 94 ? 10.046 4.036 5.903 1.00 97.69 94 VAL A C 1
ATOM 731 O O . VAL A 1 94 ? 11.181 4.503 5.885 1.00 97.69 94 VAL A O 1
ATOM 734 N N . GLU A 1 95 ? 9.577 3.213 4.963 1.00 98.50 95 GLU A N 1
ATOM 735 C CA . GLU A 1 95 ? 10.329 2.743 3.795 1.00 98.50 95 GLU A CA 1
ATOM 736 C C . GLU A 1 95 ? 9.356 2.212 2.728 1.00 98.50 95 GLU A C 1
ATOM 738 O O . GLU A 1 95 ? 8.296 1.681 3.074 1.00 98.50 95 GLU A O 1
ATOM 743 N N . GLY A 1 96 ? 9.697 2.319 1.446 1.00 98.50 96 GLY A N 1
ATOM 744 C CA . GLY A 1 96 ? 8.890 1.777 0.353 1.00 98.50 96 GLY A CA 1
ATOM 745 C C . GLY A 1 96 ? 9.736 1.224 -0.784 1.00 98.50 96 GLY A C 1
ATOM 746 O O . GLY A 1 96 ? 10.801 1.749 -1.079 1.00 98.50 96 GLY A O 1
ATOM 747 N N . TRP A 1 97 ? 9.244 0.177 -1.436 1.00 98.75 97 TRP A N 1
ATOM 748 C CA . TRP A 1 97 ? 9.884 -0.469 -2.577 1.00 98.75 97 TRP A CA 1
ATOM 749 C C . TRP A 1 97 ? 8.900 -0.528 -3.738 1.00 98.75 97 TRP A C 1
ATOM 751 O O . TRP A 1 97 ? 7.749 -0.917 -3.538 1.00 98.75 97 TRP A O 1
ATOM 761 N N . VAL A 1 98 ? 9.329 -0.139 -4.937 1.00 98.75 98 VAL A N 1
ATOM 762 C CA . VAL A 1 98 ? 8.475 -0.059 -6.129 1.00 98.75 98 VAL A CA 1
ATOM 763 C C . VAL A 1 98 ? 9.185 -0.692 -7.316 1.00 98.75 98 VAL A C 1
ATOM 765 O O . VAL A 1 98 ? 10.338 -0.381 -7.601 1.00 98.75 98 VAL A O 1
ATOM 768 N N . MET A 1 99 ? 8.476 -1.564 -8.026 1.00 98.62 99 MET A N 1
ATOM 769 C CA . MET A 1 99 ? 8.923 -2.197 -9.263 1.00 98.62 99 MET A CA 1
ATOM 770 C C . MET A 1 99 ? 7.826 -2.055 -10.311 1.00 98.62 99 MET A C 1
ATOM 772 O O . MET A 1 99 ? 6.650 -2.280 -10.022 1.00 98.62 99 MET A O 1
ATOM 776 N N . GLY A 1 100 ? 8.204 -1.717 -11.541 1.00 98.00 100 GLY A N 1
ATOM 777 C CA . GLY A 1 100 ? 7.261 -1.592 -12.644 1.00 98.00 100 GLY A CA 1
ATOM 778 C C . GLY A 1 100 ? 7.893 -1.966 -13.973 1.00 98.00 100 GLY A C 1
ATOM 779 O O . GLY A 1 100 ? 9.006 -1.546 -14.268 1.00 98.00 100 GLY A O 1
ATOM 780 N N . ALA A 1 101 ? 7.179 -2.756 -14.769 1.00 98.12 101 ALA A N 1
ATOM 781 C CA . ALA A 1 101 ? 7.585 -3.120 -16.123 1.00 98.12 101 ALA A CA 1
ATOM 782 C C . ALA A 1 101 ? 6.377 -3.613 -16.935 1.00 98.12 101 ALA A C 1
ATOM 784 O O . ALA A 1 101 ? 5.404 -4.104 -16.346 1.00 98.12 101 ALA A O 1
ATOM 785 N N . PRO A 1 102 ? 6.439 -3.581 -18.281 1.00 97.94 102 PRO A N 1
ATOM 786 C CA . PRO A 1 102 ? 5.433 -4.210 -19.124 1.00 97.94 102 PRO A CA 1
ATOM 787 C C . PRO A 1 102 ? 5.190 -5.670 -18.733 1.00 97.94 102 PRO A C 1
ATOM 789 O O . PRO A 1 102 ? 6.097 -6.403 -18.317 1.00 97.94 102 PRO A O 1
ATOM 792 N N . LYS A 1 103 ? 3.942 -6.102 -18.869 1.00 96.06 103 LYS A N 1
ATOM 793 C CA . LYS A 1 103 ? 3.536 -7.478 -18.613 1.00 96.06 103 LYS A CA 1
ATOM 794 C C . LYS A 1 103 ? 4.319 -8.434 -19.510 1.00 96.06 103 LYS A C 1
ATOM 796 O O . LYS A 1 103 ? 4.447 -8.214 -20.709 1.00 96.06 103 LYS A O 1
ATOM 801 N N . GLY A 1 104 ? 4.813 -9.519 -18.922 1.00 94.81 104 GLY A N 1
ATOM 802 C CA . GLY A 1 104 ? 5.587 -10.540 -19.630 1.00 94.81 104 GLY A CA 1
ATOM 803 C C . GLY A 1 104 ? 7.104 -10.361 -19.561 1.00 94.81 104 GLY A C 1
ATOM 804 O O . GLY A 1 104 ? 7.796 -11.343 -19.797 1.00 94.81 104 GLY A O 1
ATOM 805 N N . VAL A 1 105 ? 7.615 -9.186 -19.167 1.00 97.62 105 VAL A N 1
ATOM 806 C CA . VAL A 1 105 ? 9.045 -9.005 -18.848 1.00 97.62 105 VAL A CA 1
ATOM 807 C C . VAL A 1 105 ? 9.389 -9.798 -17.587 1.00 97.62 105 VAL A C 1
ATOM 809 O O . VAL A 1 105 ? 8.678 -9.675 -16.583 1.00 97.62 105 VAL A O 1
ATOM 812 N N . LYS A 1 106 ? 10.465 -10.586 -17.621 1.00 96.88 106 LYS A N 1
ATOM 813 C CA . LYS A 1 106 ? 10.913 -11.482 -16.544 1.00 96.88 106 LYS A CA 1
ATOM 814 C C . LYS A 1 106 ? 12.337 -11.167 -16.090 1.00 96.88 106 LYS A C 1
ATOM 816 O O . LYS A 1 106 ? 13.127 -10.586 -16.827 1.00 96.88 106 LYS A O 1
ATOM 821 N N . ALA A 1 107 ? 12.664 -11.585 -14.868 1.00 96.25 107 ALA A N 1
ATOM 822 C CA . ALA A 1 107 ? 14.034 -11.525 -14.371 1.00 96.25 107 ALA A CA 1
ATOM 823 C C . ALA A 1 107 ? 14.955 -12.381 -15.258 1.00 96.25 107 ALA A C 1
ATOM 825 O O . ALA A 1 107 ? 14.620 -13.516 -15.598 1.00 96.25 107 ALA A O 1
ATOM 826 N N . GLY A 1 108 ? 16.101 -11.819 -15.639 1.00 96.94 108 GLY A N 1
ATOM 827 C CA . GLY A 1 108 ? 17.051 -12.401 -16.586 1.00 96.94 108 GLY A CA 1
ATOM 828 C C . GLY A 1 108 ? 16.846 -11.971 -18.044 1.00 96.94 108 GLY A C 1
ATOM 829 O O . GLY A 1 108 ? 17.725 -12.228 -18.872 1.00 96.94 108 GLY A O 1
ATOM 830 N N . ASP A 1 109 ? 15.742 -11.290 -18.375 1.00 97.56 109 ASP A N 1
ATOM 831 C CA . ASP A 1 109 ? 15.539 -10.743 -19.717 1.00 97.56 109 ASP A CA 1
ATOM 832 C C . ASP A 1 109 ? 16.573 -9.647 -20.009 1.00 97.56 109 ASP A C 1
ATOM 834 O O . ASP A 1 109 ? 16.793 -8.732 -19.215 1.00 97.56 109 ASP A O 1
ATOM 838 N N . LYS A 1 110 ? 17.182 -9.701 -21.198 1.00 96.62 110 LYS A N 1
ATOM 839 C CA . LYS A 1 110 ? 18.177 -8.719 -21.662 1.00 96.62 110 LYS A CA 1
ATOM 840 C C . LYS A 1 110 ? 17.510 -7.583 -22.438 1.00 96.62 110 LYS A C 1
ATOM 842 O O . LYS A 1 110 ? 17.783 -7.387 -23.621 1.00 96.62 110 LYS A O 1
ATOM 847 N N . THR A 1 111 ? 16.588 -6.872 -21.794 1.00 96.94 111 THR A N 1
ATOM 848 C CA . THR A 1 111 ? 15.847 -5.752 -22.401 1.00 96.94 111 THR A CA 1
ATOM 849 C C . THR A 1 111 ? 15.955 -4.499 -21.542 1.00 96.94 111 THR A C 1
ATOM 851 O O . THR A 1 111 ? 16.092 -4.589 -20.325 1.00 96.94 111 THR A O 1
ATOM 854 N N . SER A 1 112 ? 15.827 -3.317 -22.151 1.00 96.50 112 SER A N 1
ATOM 855 C CA . SER A 1 112 ? 15.791 -2.055 -21.397 1.00 96.50 112 SER A CA 1
ATOM 856 C C . SER A 1 112 ? 14.635 -2.005 -20.395 1.00 96.50 112 SER A C 1
ATOM 858 O O . SER A 1 112 ? 14.776 -1.414 -19.334 1.00 96.50 112 SER A O 1
ATOM 860 N N . ALA A 1 113 ? 13.515 -2.667 -20.692 1.00 96.50 113 ALA A N 1
ATOM 861 C CA . ALA A 1 113 ? 12.371 -2.751 -19.791 1.00 96.50 113 ALA A CA 1
ATOM 862 C C . ALA A 1 113 ? 12.651 -3.583 -18.526 1.00 96.50 113 ALA A C 1
ATOM 864 O O . ALA A 1 113 ? 12.043 -3.322 -17.493 1.00 96.50 113 ALA A O 1
ATOM 865 N N . ALA A 1 114 ? 13.555 -4.567 -18.593 1.00 97.62 114 ALA A N 1
ATOM 866 C CA . ALA A 1 114 ? 13.954 -5.361 -17.429 1.00 97.62 114 ALA A CA 1
ATOM 867 C C . ALA A 1 114 ? 14.922 -4.606 -16.498 1.00 97.62 114 ALA A C 1
ATOM 869 O O . ALA A 1 114 ? 14.964 -4.882 -15.298 1.00 97.62 114 ALA A O 1
ATOM 870 N N . GLU A 1 115 ? 15.657 -3.634 -17.047 1.00 97.75 115 GLU A N 1
ATOM 871 C CA . GLU A 1 115 ? 16.608 -2.780 -16.321 1.00 97.75 115 GLU A CA 1
ATOM 872 C C . GLU A 1 115 ? 16.009 -1.440 -15.870 1.00 97.75 115 GLU A C 1
ATOM 874 O O . GLU A 1 115 ? 16.590 -0.754 -15.033 1.00 97.75 115 GLU A O 1
ATOM 879 N N . ALA A 1 116 ? 14.857 -1.047 -16.416 1.00 96.00 116 ALA A N 1
ATOM 880 C CA . ALA A 1 116 ? 14.242 0.240 -16.128 1.00 96.00 116 ALA A CA 1
ATOM 881 C C . ALA A 1 116 ? 13.750 0.346 -14.676 1.00 96.00 116 ALA A C 1
ATOM 883 O O . ALA A 1 116 ? 13.181 -0.590 -14.112 1.00 96.00 116 ALA A O 1
ATOM 884 N N . PHE A 1 117 ? 13.897 1.544 -14.112 1.00 96.88 117 PHE A N 1
ATOM 885 C CA . PHE A 1 117 ? 13.305 1.922 -12.836 1.00 96.88 117 PHE A CA 1
ATOM 886 C C . PHE A 1 117 ? 11.947 2.587 -13.049 1.00 96.88 117 PHE A C 1
ATOM 888 O O . PHE A 1 117 ? 11.826 3.572 -13.780 1.00 96.88 117 PHE A O 1
ATOM 895 N N . ALA A 1 118 ? 10.922 2.089 -12.360 1.00 94.50 118 ALA A N 1
ATOM 896 C CA . ALA A 1 118 ? 9.629 2.755 -12.278 1.00 94.50 118 ALA A CA 1
ATOM 897 C C . ALA A 1 118 ? 9.602 3.669 -11.045 1.00 94.50 118 ALA A C 1
ATOM 899 O O . ALA A 1 118 ? 9.327 3.223 -9.933 1.00 94.50 118 ALA A O 1
ATOM 900 N N . SER A 1 119 ? 9.908 4.954 -11.239 1.00 93.69 119 SER A N 1
ATOM 901 C CA . SER A 1 119 ? 9.801 5.943 -10.160 1.00 93.69 119 SER A CA 1
ATOM 902 C C . SER A 1 119 ? 8.337 6.226 -9.806 1.00 93.69 119 SER A C 1
ATOM 904 O O . SER A 1 119 ? 7.505 6.298 -10.715 1.00 93.69 119 SER A O 1
ATOM 906 N N . CYS A 1 120 ? 8.031 6.506 -8.533 1.00 94.50 120 CYS A N 1
ATOM 907 C CA . CYS A 1 120 ? 6.685 6.923 -8.123 1.00 94.50 120 CYS A CA 1
ATOM 908 C C . CYS A 1 120 ? 6.224 8.149 -8.930 1.00 94.50 120 CYS A C 1
ATOM 910 O O . CYS A 1 120 ? 6.955 9.144 -9.043 1.00 94.50 120 CYS A O 1
ATOM 912 N N . CYS A 1 121 ? 4.998 8.124 -9.454 1.00 97.00 121 CYS A N 1
ATOM 913 C CA . CYS A 1 121 ? 4.418 9.278 -10.146 1.00 97.00 121 CYS A CA 1
ATOM 914 C C . CYS A 1 121 ? 4.014 10.388 -9.155 1.00 97.00 121 CYS A C 1
ATOM 916 O O . CYS A 1 121 ? 3.955 10.161 -7.947 1.00 97.00 121 CYS A O 1
ATOM 918 N N . GLY A 1 122 ? 3.692 11.588 -9.653 1.00 97.12 122 GLY A N 1
ATOM 919 C CA . GLY A 1 122 ? 3.349 12.741 -8.804 1.00 97.12 122 GLY A CA 1
ATOM 920 C C . GLY A 1 122 ? 2.224 12.465 -7.795 1.00 97.12 122 GLY A C 1
ATOM 921 O O . GLY A 1 122 ? 2.370 12.794 -6.620 1.00 97.12 122 GLY A O 1
ATOM 922 N N . LYS A 1 123 ? 1.158 11.769 -8.221 1.00 96.44 123 LYS A N 1
ATOM 923 C CA . LYS A 1 123 ? 0.048 11.350 -7.343 1.00 96.44 123 LYS A CA 1
ATOM 924 C C . LYS A 1 123 ? 0.543 10.470 -6.191 1.00 96.44 123 LYS A C 1
ATOM 926 O O . LYS A 1 123 ? 0.255 10.747 -5.032 1.00 96.44 123 LYS A O 1
ATOM 931 N N . CYS A 1 124 ? 1.335 9.442 -6.496 1.00 98.12 124 CYS A N 1
ATOM 932 C CA . CYS A 1 124 ? 1.858 8.521 -5.488 1.00 98.12 124 CYS A CA 1
ATOM 933 C C . CYS A 1 124 ? 2.848 9.198 -4.544 1.00 98.12 124 CYS A C 1
ATOM 935 O O . CYS A 1 124 ? 2.796 8.938 -3.350 1.00 98.12 124 CYS A O 1
ATOM 937 N N . ARG A 1 125 ? 3.706 10.101 -5.037 1.00 98.12 125 ARG A N 1
ATOM 938 C CA . ARG A 1 125 ? 4.610 10.887 -4.176 1.00 98.12 125 ARG A CA 1
ATOM 939 C C . ARG A 1 125 ? 3.827 11.666 -3.123 1.00 98.12 125 ARG A C 1
ATOM 941 O O . ARG A 1 125 ? 4.188 11.639 -1.949 1.00 98.12 125 ARG A O 1
ATOM 948 N N . GLN A 1 126 ? 2.737 12.300 -3.545 1.00 97.62 126 GLN A N 1
ATOM 949 C CA . GLN A 1 126 ? 1.847 13.062 -2.679 1.00 97.62 126 GLN A CA 1
ATOM 950 C C . GLN A 1 126 ? 1.108 12.158 -1.667 1.00 97.62 126 GLN A C 1
ATOM 952 O O . GLN A 1 126 ? 1.098 12.441 -0.470 1.00 97.62 126 GLN A O 1
ATOM 957 N N . GLN A 1 127 ? 0.592 11.006 -2.112 1.00 97.06 127 GLN A N 1
ATOM 958 C CA . GLN A 1 127 ? -0.017 9.990 -1.239 1.00 97.06 127 GLN A CA 1
ATOM 959 C C . GLN A 1 127 ? 0.969 9.434 -0.193 1.00 97.06 127 GLN A C 1
ATOM 961 O O . GLN A 1 127 ? 0.645 9.360 0.993 1.00 97.06 127 GLN A O 1
ATOM 966 N N . VAL A 1 128 ? 2.206 9.111 -0.595 1.00 97.75 128 VAL A N 1
ATOM 967 C CA . VAL A 1 128 ? 3.271 8.681 0.329 1.00 97.75 128 VAL A CA 1
ATOM 968 C C . VAL A 1 128 ? 3.556 9.777 1.355 1.00 97.75 128 VAL A C 1
ATOM 970 O O . VAL A 1 128 ? 3.611 9.496 2.551 1.00 97.75 128 VAL A O 1
ATOM 973 N N . ALA A 1 129 ? 3.700 11.030 0.915 1.00 96.12 129 ALA A N 1
ATOM 974 C CA . ALA A 1 129 ? 3.980 12.171 1.784 1.00 96.12 129 ALA A CA 1
ATOM 975 C C . ALA A 1 129 ? 2.909 12.388 2.868 1.00 96.12 129 ALA A C 1
ATOM 977 O O . ALA A 1 129 ? 3.243 12.802 3.979 1.00 96.12 129 ALA A O 1
ATOM 978 N N . GLY A 1 130 ? 1.646 12.040 2.595 1.00 94.50 130 GLY A N 1
ATOM 979 C CA . GLY A 1 130 ? 0.563 12.091 3.582 1.00 94.50 130 GLY A CA 1
ATOM 980 C C . GLY A 1 130 ? 0.788 11.197 4.811 1.00 94.50 130 GLY A C 1
ATOM 981 O O . GLY A 1 130 ? 0.322 11.524 5.906 1.00 94.50 130 GLY A O 1
ATOM 982 N N . LEU A 1 131 ? 1.545 10.105 4.661 1.00 95.12 131 LEU A N 1
ATOM 983 C CA . LEU A 1 131 ? 1.800 9.107 5.709 1.00 95.12 131 LEU A CA 1
ATOM 984 C C . LEU A 1 131 ? 3.283 8.965 6.087 1.00 95.12 131 LEU A C 1
ATOM 986 O O . LEU A 1 131 ? 3.592 8.367 7.116 1.00 95.12 131 LEU A O 1
ATOM 990 N N . ALA A 1 132 ? 4.206 9.516 5.304 1.00 96.00 132 ALA A N 1
ATOM 991 C CA . ALA A 1 132 ? 5.645 9.414 5.523 1.00 96.00 132 ALA A C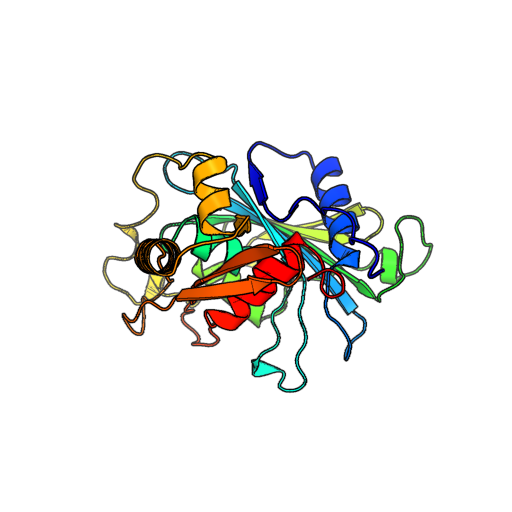A 1
ATOM 992 C C . ALA A 1 132 ? 6.255 10.697 6.112 1.00 96.00 132 ALA A C 1
ATOM 994 O O . ALA A 1 132 ? 5.622 11.751 6.225 1.00 96.00 132 ALA A O 1
ATOM 995 N N . ARG A 1 133 ? 7.529 10.607 6.497 1.00 94.31 133 ARG A N 1
ATOM 996 C CA . ARG A 1 133 ? 8.391 11.763 6.793 1.00 94.31 133 ARG A CA 1
ATOM 997 C C . ARG A 1 133 ? 9.389 11.944 5.660 1.00 94.31 133 ARG A C 1
ATOM 999 O O . ARG A 1 133 ? 9.695 10.990 4.959 1.00 94.31 133 ARG A O 1
ATOM 1006 N N . GLU A 1 134 ? 9.972 13.132 5.546 1.00 96.19 134 GLU A N 1
ATOM 1007 C CA . GLU A 1 134 ? 10.921 13.475 4.472 1.00 96.19 134 GLU A CA 1
ATOM 1008 C C . GLU A 1 134 ? 12.113 12.518 4.347 1.00 96.19 134 GLU A C 1
ATOM 1010 O O . GLU A 1 134 ? 12.644 12.321 3.255 1.00 96.19 134 GLU A O 1
ATOM 1015 N N . LYS A 1 135 ? 12.524 11.910 5.463 1.00 96.88 135 LYS A N 1
ATOM 1016 C CA . LYS A 1 135 ? 13.634 10.954 5.521 1.00 96.88 135 LYS A CA 1
ATOM 1017 C C . LYS A 1 135 ? 13.261 9.515 5.158 1.00 96.88 135 LYS A C 1
ATOM 1019 O O . LYS A 1 135 ? 14.159 8.686 5.124 1.00 96.88 135 LYS A O 1
ATOM 1024 N N . ALA A 1 136 ? 11.975 9.197 4.987 1.00 98.00 136 ALA A N 1
ATOM 1025 C CA . ALA A 1 136 ? 11.567 7.850 4.604 1.00 98.00 136 ALA A CA 1
ATOM 1026 C C . ALA A 1 136 ? 12.178 7.516 3.239 1.00 98.00 136 ALA A C 1
ATOM 1028 O O . ALA A 1 136 ? 12.112 8.330 2.311 1.00 98.00 136 ALA A O 1
ATOM 1029 N N . GLU A 1 137 ? 12.808 6.350 3.157 1.00 98.31 137 GLU A N 1
ATOM 1030 C CA . GLU A 1 137 ? 13.510 5.896 1.961 1.00 98.31 137 GLU A CA 1
ATOM 1031 C C . GLU A 1 137 ? 12.537 5.232 0.996 1.00 98.31 137 GLU A C 1
ATOM 1033 O O . GLU A 1 137 ? 11.608 4.535 1.406 1.00 98.31 137 GLU A O 1
ATOM 1038 N N . ILE A 1 138 ? 12.740 5.475 -0.294 1.00 98.56 138 ILE A N 1
ATOM 1039 C CA . ILE A 1 138 ? 11.953 4.873 -1.362 1.00 98.56 138 ILE A CA 1
ATOM 1040 C C . ILE A 1 138 ? 12.925 4.277 -2.371 1.00 98.56 138 ILE A C 1
ATOM 1042 O O . ILE A 1 138 ? 13.778 4.982 -2.914 1.00 98.56 138 ILE A O 1
ATOM 1046 N N . HIS A 1 139 ? 12.784 2.978 -2.596 1.00 98.56 139 HIS A N 1
ATOM 1047 C CA . HIS A 1 139 ? 13.629 2.166 -3.450 1.00 98.56 139 HIS A CA 1
ATOM 1048 C C . HIS A 1 139 ? 12.890 1.855 -4.749 1.00 98.56 139 HIS A C 1
ATOM 1050 O O . HIS A 1 139 ? 11.820 1.241 -4.740 1.00 98.56 139 HIS A O 1
ATOM 1056 N N . TYR A 1 140 ? 13.463 2.259 -5.874 1.00 98.50 140 TYR A N 1
ATOM 1057 C CA . TYR A 1 140 ? 13.027 1.828 -7.194 1.00 98.50 140 TYR A CA 1
ATOM 1058 C C . TYR A 1 140 ? 13.828 0.596 -7.576 1.00 98.50 140 TYR A C 1
ATOM 1060 O O . TYR A 1 140 ? 15.055 0.606 -7.510 1.00 98.50 140 TYR A O 1
ATOM 1068 N N . VAL A 1 141 ? 13.132 -0.465 -7.963 1.00 98.31 141 VAL A N 1
ATOM 1069 C CA . VAL A 1 141 ? 13.724 -1.774 -8.225 1.00 98.31 141 VAL A CA 1
ATOM 1070 C C . VAL A 1 141 ? 13.451 -2.153 -9.670 1.00 98.31 141 VAL A C 1
ATOM 1072 O O . VAL A 1 141 ? 12.297 -2.145 -10.106 1.00 98.31 141 VAL A O 1
ATOM 1075 N N . SER A 1 142 ? 14.500 -2.492 -10.414 1.00 98.31 142 SER A N 1
ATOM 1076 C CA . SER A 1 142 ? 14.347 -3.070 -11.748 1.00 98.31 142 SER A CA 1
ATOM 1077 C C . SER A 1 142 ? 13.939 -4.542 -11.651 1.00 98.31 142 SER A C 1
ATOM 1079 O O . SER A 1 142 ? 14.146 -5.204 -10.630 1.00 98.31 142 SER A O 1
ATOM 1081 N N . VAL A 1 143 ? 13.387 -5.106 -12.725 1.00 98.25 143 VAL A N 1
ATOM 1082 C CA . VAL A 1 143 ? 13.029 -6.535 -12.756 1.00 98.25 143 VAL A CA 1
ATOM 1083 C C . VAL A 1 143 ? 14.269 -7.415 -12.541 1.00 98.25 143 VAL A C 1
ATOM 1085 O O . VAL A 1 143 ? 14.182 -8.428 -11.849 1.00 98.25 143 VAL A O 1
ATOM 1088 N N . ASN A 1 144 ? 15.433 -6.988 -13.038 1.00 98.00 144 ASN A N 1
ATOM 1089 C CA . ASN A 1 144 ? 16.713 -7.679 -12.849 1.00 98.00 144 ASN A CA 1
ATOM 1090 C C . ASN A 1 144 ? 17.393 -7.407 -11.493 1.00 98.00 144 ASN A C 1
ATOM 1092 O O . ASN A 1 144 ? 18.454 -7.966 -11.220 1.00 98.00 144 ASN A O 1
ATOM 1096 N N . GLY A 1 145 ? 16.768 -6.619 -10.614 1.00 96.75 145 GLY A N 1
ATOM 1097 C CA . GLY A 1 145 ? 17.184 -6.465 -9.218 1.00 96.75 145 GLY A CA 1
ATOM 1098 C C . GLY A 1 145 ? 18.161 -5.323 -8.953 1.00 96.75 145 GLY A C 1
ATOM 1099 O O . GLY A 1 145 ? 18.657 -5.206 -7.831 1.00 96.75 145 GLY A O 1
ATOM 1100 N N . ALA A 1 146 ? 18.420 -4.456 -9.938 1.00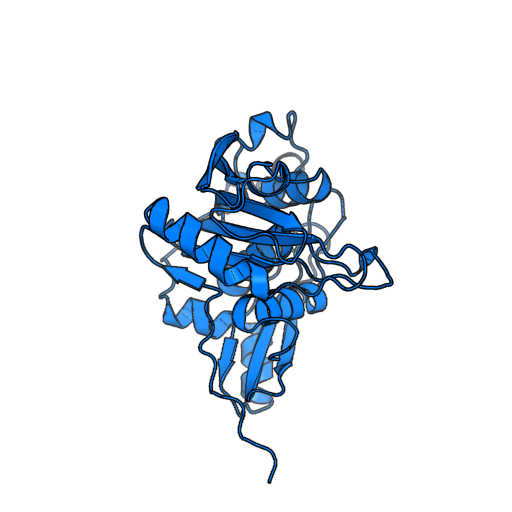 97.81 146 ALA A N 1
ATOM 1101 C CA . ALA A 1 146 ? 19.082 -3.183 -9.672 1.00 97.81 146 ALA A CA 1
ATOM 1102 C C . ALA A 1 146 ? 18.190 -2.330 -8.757 1.00 97.81 146 ALA A C 1
ATOM 1104 O O . ALA A 1 146 ? 16.961 -2.417 -8.834 1.00 97.81 146 ALA A O 1
ATOM 1105 N N . VAL A 1 147 ? 18.799 -1.517 -7.889 1.00 98.25 147 VAL A N 1
ATOM 1106 C CA . VAL A 1 147 ? 18.078 -0.672 -6.926 1.00 98.25 147 VAL A CA 1
ATOM 1107 C C . VAL A 1 147 ? 18.618 0.750 -6.954 1.00 98.25 147 VAL A C 1
ATOM 1109 O O . VAL A 1 147 ? 19.819 0.964 -6.801 1.00 98.25 147 VAL A O 1
ATOM 1112 N N . GLU A 1 148 ? 17.711 1.714 -7.075 1.00 98.00 148 GLU A N 1
ATOM 1113 C CA . GLU A 1 148 ? 17.973 3.133 -6.847 1.00 98.00 148 GLU A CA 1
ATOM 1114 C C . GLU A 1 148 ? 17.190 3.625 -5.631 1.00 98.00 148 GLU A C 1
ATOM 1116 O O . GLU A 1 148 ? 15.998 3.358 -5.500 1.00 98.00 148 GLU A O 1
ATOM 1121 N N . THR A 1 149 ? 17.847 4.379 -4.749 1.00 98.25 149 THR A N 1
ATOM 1122 C CA . THR A 1 149 ? 17.232 4.889 -3.517 1.00 98.25 149 TH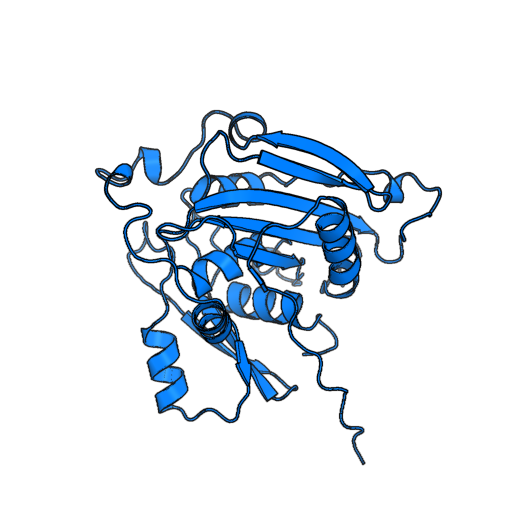R A CA 1
ATOM 1123 C C . THR A 1 149 ? 17.096 6.405 -3.562 1.00 98.25 149 THR A C 1
ATOM 1125 O O . THR A 1 149 ? 18.055 7.131 -3.830 1.00 98.25 149 THR A O 1
ATOM 1128 N N . THR A 1 150 ? 15.913 6.896 -3.209 1.00 98.12 150 THR A N 1
ATOM 1129 C CA . THR A 1 150 ? 15.650 8.307 -2.914 1.00 98.12 150 THR A CA 1
ATOM 1130 C C . THR A 1 150 ? 14.994 8.449 -1.541 1.00 98.12 150 THR A C 1
ATOM 1132 O O . THR A 1 150 ? 14.758 7.465 -0.844 1.00 98.12 150 THR A O 1
ATOM 1135 N N . THR A 1 151 ? 14.695 9.679 -1.135 1.00 98.56 151 THR A N 1
ATOM 1136 C CA . THR A 1 151 ? 13.878 9.947 0.051 1.00 98.56 151 THR A CA 1
ATOM 1137 C C . THR A 1 151 ? 12.645 10.750 -0.324 1.00 98.56 151 THR A C 1
ATOM 1139 O O . THR A 1 151 ? 12.612 11.425 -1.359 1.00 98.56 151 THR A O 1
ATOM 1142 N N . VAL A 1 152 ? 11.640 10.727 0.547 1.00 98.12 152 VAL A N 1
ATOM 1143 C CA . VAL A 1 152 ? 10.403 11.491 0.351 1.00 98.12 152 VAL A CA 1
ATOM 1144 C C . VAL A 1 152 ? 10.671 12.988 0.143 1.00 98.12 152 VAL A C 1
ATOM 1146 O O . VAL A 1 152 ? 10.115 13.592 -0.766 1.00 98.12 152 VAL A O 1
ATOM 1149 N N . GLY A 1 153 ? 11.578 13.589 0.917 1.00 97.44 153 GLY A N 1
ATOM 1150 C CA . GLY A 1 153 ? 11.936 15.004 0.755 1.00 97.44 153 GLY A CA 1
ATOM 1151 C C . GLY A 1 153 ? 12.665 15.315 -0.557 1.00 97.44 153 GLY A C 1
ATOM 1152 O O . GLY A 1 153 ? 12.602 16.439 -1.043 1.00 97.44 153 GLY A O 1
ATOM 1153 N N . LYS A 1 154 ? 13.337 14.323 -1.162 1.00 97.56 154 LYS A N 1
ATOM 1154 C CA . LYS A 1 154 ? 14.044 14.492 -2.439 1.00 97.56 154 LYS A CA 1
ATOM 1155 C C . LYS A 1 154 ? 13.112 14.382 -3.642 1.00 97.56 154 LYS A C 1
ATOM 1157 O O . LYS A 1 154 ? 13.270 15.144 -4.589 1.00 97.56 154 LYS A O 1
ATOM 1162 N N . PHE A 1 155 ? 12.162 13.441 -3.641 1.00 95.94 155 PHE A N 1
ATOM 1163 C CA . PHE A 1 155 ? 11.278 13.251 -4.801 1.00 95.94 155 PHE A CA 1
ATOM 1164 C C . PHE A 1 155 ? 10.094 14.235 -4.860 1.00 95.94 155 PHE A C 1
ATOM 1166 O O . PHE A 1 155 ? 9.445 14.353 -5.903 1.00 95.94 155 PHE A O 1
ATOM 1173 N N . LEU A 1 156 ? 9.827 14.926 -3.749 1.00 97.06 156 LEU A N 1
ATOM 1174 C CA . LEU A 1 156 ? 8.701 15.823 -3.518 1.00 97.06 156 LEU A CA 1
ATOM 1175 C C . LEU A 1 156 ? 9.167 16.903 -2.531 1.00 97.06 156 LEU A C 1
ATOM 1177 O O . LEU A 1 156 ? 8.847 16.836 -1.343 1.00 97.06 156 LEU A O 1
ATOM 1181 N N . PRO A 1 157 ? 9.994 17.852 -2.996 1.00 95.94 157 PRO A N 1
ATOM 1182 C CA . PRO A 1 157 ? 10.415 18.977 -2.172 1.00 95.94 157 PRO A CA 1
ATOM 1183 C C . PRO A 1 157 ? 9.205 19.826 -1.757 1.00 95.94 157 PRO A C 1
ATOM 1185 O O . PRO A 1 157 ? 8.200 19.858 -2.462 1.00 95.94 157 PRO A O 1
ATOM 1188 N N . GLU A 1 158 ? 9.322 20.515 -0.617 1.00 93.06 158 GLU A N 1
ATOM 1189 C CA . GLU A 1 158 ? 8.302 21.451 -0.108 1.00 93.06 158 GLU A CA 1
ATOM 1190 C C . GLU A 1 158 ? 6.916 20.803 0.072 1.00 93.06 158 GLU A C 1
ATOM 1192 O O . GLU A 1 158 ? 5.900 21.272 -0.438 1.00 93.06 158 GLU A O 1
ATOM 1197 N N . LEU A 1 159 ? 6.887 19.689 0.813 1.00 91.38 159 LEU A N 1
ATOM 1198 C CA . LEU A 1 159 ? 5.710 18.834 0.950 1.00 91.38 159 LEU A CA 1
ATOM 1199 C C . LEU A 1 159 ? 4.454 19.609 1.375 1.00 91.38 159 LEU A C 1
ATOM 1201 O O . LEU A 1 159 ? 4.439 20.297 2.399 1.00 91.38 159 LEU A O 1
ATOM 1205 N N . PHE A 1 160 ? 3.356 19.360 0.666 1.00 93.00 160 PHE A N 1
ATOM 1206 C CA . PHE A 1 160 ? 2.028 19.847 1.017 1.00 93.00 160 PHE A CA 1
ATOM 1207 C C . PHE A 1 160 ? 1.229 18.736 1.710 1.00 93.00 160 PHE A C 1
ATOM 1209 O O . PHE A 1 160 ? 0.730 17.843 1.046 1.00 93.00 160 PHE A O 1
ATOM 1216 N N . THR A 1 161 ? 1.113 18.724 3.042 1.00 93.56 161 THR A N 1
ATOM 1217 C CA . THR A 1 161 ? 0.364 17.668 3.761 1.00 93.56 161 THR A CA 1
ATOM 1218 C C . THR A 1 161 ? -0.491 18.247 4.886 1.00 93.56 161 THR A C 1
ATOM 1220 O O . THR A 1 161 ? -0.337 19.398 5.294 1.00 93.56 161 THR A O 1
ATOM 1223 N N . PHE A 1 162 ? -1.355 17.424 5.486 1.00 91.12 162 PHE A N 1
ATOM 1224 C CA . PHE A 1 162 ? -2.114 17.827 6.673 1.00 91.12 162 PHE A CA 1
ATOM 1225 C C . PHE A 1 162 ? -1.227 18.232 7.863 1.00 91.12 162 PHE A C 1
ATOM 1227 O O . PHE A 1 162 ? -1.678 18.979 8.732 1.00 91.12 162 PHE A O 1
ATOM 1234 N N . ARG A 1 163 ? 0.042 17.793 7.901 1.00 88.12 163 ARG A N 1
ATOM 1235 C CA . ARG A 1 163 ? 0.998 18.157 8.959 1.00 88.12 163 ARG A CA 1
ATOM 1236 C C . ARG A 1 163 ? 1.277 19.658 9.009 1.00 88.12 163 ARG A C 1
ATOM 1238 O O . ARG A 1 163 ? 1.558 20.159 10.093 1.00 88.12 163 ARG A O 1
ATOM 1245 N N . GLN A 1 164 ? 1.213 20.346 7.870 1.00 85.50 164 GLN A N 1
ATOM 1246 C CA . GLN A 1 164 ? 1.511 21.773 7.765 1.00 85.50 164 GLN A CA 1
ATOM 1247 C C . GLN A 1 164 ? 0.319 22.654 8.167 1.00 85.50 164 GLN A C 1
ATOM 1249 O O . GLN A 1 164 ? 0.532 23.733 8.713 1.00 85.50 164 GLN A O 1
ATOM 1254 N N . PHE A 1 165 ? -0.923 22.210 7.934 1.00 81.50 165 PHE A N 1
ATOM 1255 C CA . PHE A 1 165 ? -2.097 23.097 8.020 1.00 81.50 165 PHE A CA 1
ATOM 1256 C C . PHE A 1 165 ? -3.128 22.703 9.082 1.00 81.50 165 PHE A C 1
ATOM 1258 O O . PHE A 1 165 ? -4.021 23.495 9.369 1.00 81.50 165 PHE A O 1
ATOM 1265 N N . ILE A 1 166 ? -3.025 21.513 9.690 1.00 84.38 166 ILE A N 1
ATOM 1266 C CA . ILE A 1 166 ? -3.895 21.114 10.806 1.00 84.38 166 ILE A CA 1
ATOM 1267 C C . ILE A 1 166 ? -3.187 21.400 12.139 1.00 84.38 166 ILE A C 1
ATOM 1269 O O . ILE A 1 166 ? -2.201 20.729 12.470 1.00 84.38 166 ILE A O 1
ATOM 1273 N N . PRO A 1 167 ? -3.693 22.341 12.960 1.00 80.50 167 PRO A N 1
ATOM 1274 C CA . PRO A 1 167 ? -3.124 22.616 14.274 1.00 80.50 167 PRO A CA 1
ATOM 1275 C C . PRO A 1 167 ? -3.072 21.360 15.154 1.00 80.50 167 PRO A C 1
ATOM 1277 O O . PRO A 1 167 ? -4.054 20.635 15.292 1.00 80.50 167 PRO A O 1
ATOM 1280 N N . GLY A 1 168 ? -1.914 21.098 15.768 1.00 73.75 168 GLY A N 1
ATOM 1281 C CA . GLY A 1 168 ? -1.736 19.989 16.713 1.00 73.75 168 GLY A CA 1
ATOM 1282 C C . GLY A 1 168 ? -1.503 18.604 16.093 1.00 73.75 168 GLY A C 1
ATOM 1283 O O . GLY A 1 168 ? -1.282 17.657 16.845 1.00 73.75 168 GLY A O 1
ATOM 1284 N N . PHE A 1 169 ? -1.454 18.476 14.760 1.00 77.31 169 PHE A N 1
ATOM 1285 C CA . PHE A 1 169 ? -1.310 17.188 14.059 1.00 77.31 169 PHE A CA 1
ATOM 1286 C C . PHE A 1 169 ? -0.124 16.332 14.544 1.00 77.31 169 PHE A C 1
ATOM 1288 O O . PHE A 1 169 ? -0.208 15.106 14.623 1.00 77.31 169 PHE A O 1
ATOM 1295 N N . ALA A 1 170 ? 1.001 16.967 14.888 1.00 65.31 170 ALA A N 1
ATOM 1296 C CA . ALA A 1 170 ? 2.218 16.275 15.310 1.00 65.31 170 ALA A CA 1
ATOM 1297 C C . ALA A 1 170 ? 2.109 15.581 16.681 1.00 65.31 170 ALA A C 1
ATOM 1299 O O . ALA A 1 170 ? 2.856 14.638 16.927 1.00 65.31 170 ALA A O 1
ATOM 1300 N N . LYS A 1 171 ? 1.191 16.013 17.558 1.00 60.88 171 LYS A N 1
ATOM 1301 C CA . LYS A 1 171 ? 1.074 15.498 18.936 1.00 60.88 171 LYS A CA 1
ATOM 1302 C C . LYS A 1 171 ? 0.378 14.133 19.025 1.00 60.88 171 LYS A C 1
ATOM 1304 O O . LYS A 1 171 ? 0.369 13.532 20.091 1.00 60.88 171 LYS A O 1
ATOM 1309 N N . ASP A 1 172 ? -0.185 13.644 17.919 1.00 58.34 172 ASP A N 1
ATOM 1310 C CA . ASP A 1 172 ? -1.173 12.557 17.914 1.00 58.34 172 ASP A CA 1
ATOM 1311 C C . ASP A 1 172 ? -0.695 11.250 17.247 1.00 58.34 172 ASP A C 1
ATOM 1313 O O . ASP A 1 172 ? -1.487 10.337 16.996 1.00 58.34 172 ASP A O 1
ATOM 1317 N N . GLN A 1 173 ? 0.596 11.151 16.928 1.00 64.19 173 GLN A N 1
ATOM 1318 C CA . GLN A 1 173 ? 1.158 10.111 16.058 1.00 64.19 173 GLN A CA 1
ATOM 1319 C C . GLN A 1 173 ? 1.861 9.006 16.869 1.00 64.19 173 GLN A C 1
ATOM 1321 O O . GLN A 1 173 ? 2.576 9.302 17.821 1.00 64.19 173 GLN A O 1
ATOM 1326 N N . ASN A 1 174 ? 1.689 7.741 16.463 1.00 63.66 174 ASN A N 1
ATOM 1327 C CA . ASN A 1 174 ? 2.487 6.580 16.903 1.00 63.66 174 ASN A CA 1
ATOM 1328 C C . ASN A 1 174 ? 2.576 6.277 18.416 1.00 63.66 174 ASN A C 1
ATOM 1330 O O . ASN A 1 174 ? 3.568 5.726 18.882 1.00 63.66 174 ASN A O 1
ATOM 1334 N N . GLY A 1 175 ? 1.525 6.564 19.185 1.00 68.75 175 GLY A N 1
ATOM 1335 C CA . GLY A 1 175 ? 1.389 6.055 20.555 1.00 68.75 175 GLY A CA 1
ATOM 1336 C C . GLY A 1 175 ? 0.667 4.703 20.611 1.00 68.75 175 GLY A C 1
ATOM 1337 O O . GLY A 1 175 ? -0.256 4.461 19.834 1.00 68.75 175 GLY A O 1
ATOM 1338 N N . GLY A 1 176 ? 1.035 3.849 21.568 1.00 82.12 176 GLY A N 1
ATOM 1339 C CA . GLY A 1 176 ? 0.320 2.607 21.882 1.00 82.12 176 GLY A CA 1
ATOM 1340 C C . GLY A 1 176 ? 1.064 1.328 21.498 1.00 82.12 176 GLY A C 1
ATOM 1341 O O . GLY A 1 176 ? 2.173 1.362 20.977 1.00 82.12 176 GLY A O 1
ATOM 1342 N N . LYS A 1 177 ? 0.441 0.186 21.798 1.00 89.81 177 LYS A N 1
ATOM 1343 C CA . LYS A 1 177 ? 1.020 -1.143 21.578 1.00 89.81 177 LYS A CA 1
ATOM 1344 C C . LYS A 1 177 ? 0.823 -1.596 20.132 1.00 89.81 177 LYS A C 1
ATOM 1346 O O . LYS A 1 177 ? -0.302 -1.596 19.631 1.00 89.81 177 LYS A O 1
ATOM 1351 N N . ALA A 1 178 ? 1.903 -2.050 19.508 1.00 93.56 178 ALA A N 1
ATOM 1352 C CA . ALA A 1 178 ? 1.919 -2.720 18.217 1.00 93.56 178 ALA A CA 1
ATOM 1353 C C . ALA A 1 178 ? 0.877 -3.864 18.125 1.00 93.56 178 ALA A C 1
ATOM 1355 O O . ALA A 1 178 ? 0.865 -4.755 18.985 1.00 93.56 178 ALA A O 1
ATOM 1356 N N . PRO A 1 179 ? 0.011 -3.900 17.089 1.00 95.38 179 PRO A N 1
ATOM 1357 C CA . PRO A 1 179 ? -0.909 -5.016 16.888 1.00 95.38 179 PRO A CA 1
ATOM 1358 C C . PRO A 1 179 ? -0.171 -6.316 16.516 1.00 95.38 179 PRO A C 1
ATOM 1360 O O . PRO A 1 179 ? 0.909 -6.326 15.925 1.00 95.38 179 PRO A O 1
ATOM 1363 N N . SER A 1 180 ? -0.770 -7.465 16.835 1.00 96.88 180 SER A N 1
ATOM 1364 C CA . SER A 1 180 ? -0.244 -8.757 16.374 1.00 96.88 180 SER A CA 1
ATOM 1365 C C . SER A 1 180 ? -0.509 -8.964 14.879 1.00 96.88 180 SER A C 1
ATOM 1367 O O . SER A 1 180 ? -1.495 -8.451 14.349 1.00 96.88 180 SER A O 1
ATOM 1369 N N . SER A 1 181 ? 0.306 -9.783 14.204 1.00 96.44 181 SER A N 1
ATOM 1370 C CA . SER A 1 181 ? 0.113 -10.120 12.782 1.00 96.44 181 SER A CA 1
ATOM 1371 C C . SER A 1 181 ? -1.291 -10.664 12.498 1.00 96.44 181 SER A C 1
ATOM 1373 O O . SER A 1 181 ? -1.916 -10.294 11.512 1.00 96.44 181 SER A O 1
ATOM 1375 N N . ALA A 1 182 ? -1.843 -11.473 13.408 1.00 96.19 182 ALA A N 1
ATOM 1376 C CA . ALA A 1 182 ? -3.203 -11.993 13.283 1.00 96.19 182 ALA A CA 1
ATOM 1377 C C . ALA A 1 182 ? -4.280 -10.897 13.400 1.00 96.19 182 ALA A C 1
ATOM 1379 O O . ALA A 1 182 ? -5.317 -10.981 12.745 1.00 96.19 182 ALA A O 1
ATOM 1380 N N . ALA A 1 183 ? -4.060 -9.871 14.231 1.00 96.62 183 ALA A N 1
ATOM 1381 C CA . ALA A 1 183 ? -4.976 -8.737 14.336 1.00 96.62 183 ALA A CA 1
ATOM 1382 C C . ALA A 1 183 ? -4.946 -7.867 13.070 1.00 96.62 183 ALA A C 1
ATOM 1384 O O . ALA A 1 183 ? -6.008 -7.468 12.595 1.00 96.62 183 ALA A O 1
ATOM 1385 N N . VAL A 1 184 ? -3.754 -7.639 12.506 1.00 97.62 184 VAL A N 1
ATOM 1386 C CA . VAL A 1 184 ? -3.565 -6.945 11.221 1.00 97.62 184 VAL A CA 1
ATOM 1387 C C . VAL A 1 184 ? -4.257 -7.717 10.097 1.00 97.62 184 VAL A C 1
ATOM 1389 O O . VAL A 1 184 ? -5.117 -7.162 9.414 1.00 97.62 184 VAL A O 1
ATOM 1392 N N . GLN A 1 185 ? -3.986 -9.022 9.972 1.00 96.25 185 GLN A N 1
ATOM 1393 C CA . GLN A 1 185 ? -4.587 -9.859 8.934 1.00 96.25 185 GLN A CA 1
ATOM 1394 C C . GLN A 1 185 ? -6.118 -9.832 8.998 1.00 96.25 185 GLN A C 1
ATOM 1396 O O . GLN A 1 185 ? -6.761 -9.607 7.980 1.00 96.25 185 GLN A O 1
ATOM 1401 N N . ARG A 1 186 ? -6.715 -9.965 10.194 1.00 96.94 186 ARG A N 1
ATOM 1402 C CA . ARG A 1 186 ? -8.179 -9.909 10.376 1.00 96.94 186 ARG A CA 1
ATOM 1403 C C . ARG A 1 186 ? -8.799 -8.548 10.061 1.00 96.94 186 ARG A C 1
ATOM 1405 O O . ARG A 1 186 ? -10.023 -8.476 9.941 1.00 96.94 186 ARG A O 1
ATOM 1412 N N . LYS A 1 187 ? -8.014 -7.469 9.995 1.00 98.06 187 LYS A N 1
ATOM 1413 C CA . LYS A 1 187 ? -8.504 -6.165 9.531 1.00 98.06 187 LYS A CA 1
ATOM 1414 C C . LYS A 1 187 ? -8.505 -6.050 8.011 1.00 98.06 187 LYS A C 1
ATOM 1416 O O . LYS A 1 187 ? -9.352 -5.327 7.509 1.00 98.06 187 LYS A O 1
ATOM 1421 N N . LEU A 1 188 ? -7.621 -6.769 7.317 1.00 98.25 188 LEU A N 1
ATOM 1422 C CA . LEU A 1 188 ? -7.536 -6.800 5.855 1.00 98.25 188 LEU A CA 1
ATOM 1423 C C . LEU A 1 188 ? -8.487 -7.834 5.248 1.00 98.25 188 LEU A C 1
ATOM 1425 O O . LEU A 1 188 ? -9.299 -7.510 4.386 1.00 98.25 188 LEU A O 1
ATOM 1429 N N . LEU A 1 189 ? -8.373 -9.082 5.704 1.00 98.12 189 LEU A N 1
ATOM 1430 C CA . LEU A 1 189 ? -8.965 -10.255 5.076 1.00 98.12 189 LEU A CA 1
ATOM 1431 C C . LEU A 1 189 ? -9.515 -11.221 6.126 1.00 98.12 189 LEU A C 1
ATOM 1433 O O . LEU A 1 189 ? -8.880 -11.503 7.146 1.00 98.12 189 LEU A O 1
ATOM 1437 N N . ARG A 1 190 ? -10.686 -11.795 5.853 1.00 96.94 190 ARG A N 1
ATOM 1438 C CA . ARG A 1 190 ? -11.287 -12.850 6.680 1.00 96.94 190 ARG A CA 1
ATOM 1439 C C . ARG A 1 190 ? -11.856 -13.945 5.796 1.00 96.94 190 ARG A C 1
ATOM 1441 O O . ARG A 1 190 ? -12.530 -13.649 4.816 1.00 96.94 190 ARG A O 1
ATOM 1448 N N . LYS A 1 191 ? -11.607 -15.205 6.148 1.00 95.12 191 LYS A N 1
ATOM 1449 C CA . LYS A 1 191 ? -12.243 -16.344 5.482 1.00 95.12 191 LYS A CA 1
ATOM 1450 C C . LYS A 1 191 ? -13.647 -16.533 6.049 1.00 95.12 191 LYS A C 1
ATOM 1452 O O . LYS A 1 191 ? -13.824 -16.457 7.262 1.00 95.12 191 LYS A O 1
ATOM 1457 N N . GLY A 1 192 ? -14.626 -16.712 5.171 1.00 92.19 192 GLY A N 1
ATOM 1458 C CA . GLY A 1 192 ? -16.027 -16.842 5.544 1.00 92.19 192 GLY A CA 1
ATOM 1459 C C . GLY A 1 192 ? -16.510 -18.283 5.747 1.00 92.19 192 GLY A C 1
ATOM 1460 O O . GLY A 1 192 ? -15.707 -19.219 5.726 1.00 92.19 192 GLY A O 1
ATOM 1461 N N . PRO A 1 193 ? -17.839 -18.461 5.882 1.00 95.56 193 PRO A N 1
ATOM 1462 C CA . PRO A 1 193 ? -18.866 -17.409 5.837 1.00 95.56 193 PRO A CA 1
ATOM 1463 C C . PRO A 1 193 ? -18.818 -16.474 7.058 1.00 95.56 193 PRO A C 1
ATOM 1465 O O . PRO A 1 193 ? -18.453 -16.904 8.144 1.00 95.56 193 PRO A O 1
ATOM 1468 N N . LEU A 1 194 ? -19.196 -15.204 6.869 1.00 97.12 194 LEU A N 1
ATOM 1469 C CA . LEU A 1 194 ? -19.377 -14.223 7.947 1.00 97.12 194 LEU A CA 1
ATOM 1470 C C . LEU A 1 194 ? -20.848 -13.809 8.030 1.00 97.12 194 LEU A C 1
ATOM 1472 O O . LEU A 1 194 ? -21.497 -13.610 7.001 1.00 97.12 194 LEU A O 1
ATOM 1476 N N . THR A 1 195 ? -21.356 -13.654 9.246 1.00 98.12 195 THR A N 1
ATOM 1477 C CA . THR A 1 195 ? -22.685 -13.100 9.528 1.00 98.12 195 THR A CA 1
ATOM 1478 C C . THR A 1 195 ? -22.707 -11.581 9.341 1.00 98.12 195 THR A C 1
ATOM 1480 O O . THR A 1 195 ? -21.678 -10.908 9.432 1.00 98.12 195 THR A O 1
ATOM 1483 N N . GLU A 1 196 ? -23.895 -11.006 9.149 1.00 97.88 196 GLU A N 1
ATOM 1484 C CA . GLU A 1 196 ? -24.065 -9.547 9.058 1.00 97.88 196 GLU A CA 1
ATOM 1485 C C . GLU A 1 196 ? -23.536 -8.821 10.300 1.00 97.88 196 GLU A C 1
ATOM 1487 O O . GLU A 1 196 ? -22.858 -7.806 10.173 1.00 97.88 196 GLU A O 1
ATOM 1492 N N . ARG A 1 197 ? -23.748 -9.383 11.499 1.00 98.31 197 ARG A N 1
ATOM 1493 C CA . ARG A 1 197 ? -23.232 -8.819 12.759 1.00 98.31 197 ARG A CA 1
ATOM 1494 C C . ARG A 1 197 ? -21.704 -8.796 12.803 1.00 98.31 197 ARG A C 1
ATOM 1496 O O . ARG A 1 197 ? -21.116 -7.835 13.296 1.00 98.31 197 ARG A O 1
ATOM 1503 N N . GLU A 1 198 ? -21.047 -9.838 12.294 1.00 98.44 198 GLU A N 1
ATOM 1504 C CA . GLU A 1 198 ? -19.582 -9.886 12.213 1.00 98.44 198 GLU A CA 1
ATOM 1505 C C . GLU A 1 198 ? -19.035 -8.870 11.206 1.00 98.44 198 GLU A C 1
ATOM 1507 O O . GLU A 1 198 ? -18.011 -8.237 11.476 1.00 98.44 198 GLU A O 1
ATOM 1512 N N . ILE A 1 199 ? -19.724 -8.685 10.074 1.00 98.50 199 ILE A N 1
ATOM 1513 C CA . ILE A 1 199 ? -19.378 -7.680 9.061 1.00 98.50 199 ILE A CA 1
ATOM 1514 C C . ILE A 1 199 ? -19.570 -6.268 9.627 1.00 98.50 199 ILE A C 1
ATOM 1516 O O . ILE A 1 199 ? -18.666 -5.443 9.528 1.00 98.50 199 ILE A O 1
ATOM 1520 N N . GLU A 1 200 ? -20.698 -5.997 10.283 1.00 98.31 200 GLU A N 1
ATOM 1521 C CA . GLU A 1 200 ? -20.997 -4.704 10.905 1.00 98.31 200 GLU A CA 1
ATOM 1522 C C . GLU A 1 200 ? -19.978 -4.355 12.000 1.00 98.31 200 GLU A C 1
ATOM 1524 O O . GLU A 1 200 ? -19.445 -3.243 12.040 1.00 98.31 200 GLU A O 1
ATOM 1529 N N . SER A 1 201 ? -19.650 -5.321 12.865 1.00 98.31 201 SER A N 1
ATOM 1530 C CA . SER A 1 201 ? -18.607 -5.165 13.882 1.00 98.31 201 SER A CA 1
ATOM 1531 C C . SER A 1 201 ? -17.243 -4.869 13.253 1.00 98.31 201 SER A C 1
ATOM 1533 O O . SER A 1 201 ? -16.514 -3.995 13.729 1.00 98.31 201 SER A O 1
ATOM 1535 N N . TRP A 1 202 ? -16.899 -5.548 12.153 1.00 98.25 202 TRP A N 1
ATOM 1536 C CA . TRP A 1 202 ? -15.660 -5.284 11.430 1.00 98.25 202 TRP A CA 1
ATOM 1537 C C . TRP A 1 202 ? -15.640 -3.869 10.853 1.00 98.25 202 TRP A C 1
ATOM 1539 O O . TRP A 1 202 ? -14.703 -3.134 11.158 1.00 98.25 202 TRP A O 1
ATOM 1549 N N . LEU A 1 203 ? -16.679 -3.453 10.123 1.00 98.31 203 LEU A N 1
ATOM 1550 C CA . LEU A 1 203 ? -16.805 -2.108 9.547 1.00 98.31 203 LEU A CA 1
ATOM 1551 C C . LEU A 1 203 ? -16.615 -1.009 10.601 1.00 98.31 203 LEU A C 1
ATOM 1553 O O . LEU A 1 203 ? -15.844 -0.077 10.373 1.00 98.31 203 LEU A O 1
ATOM 1557 N N . LYS A 1 204 ? -17.247 -1.164 11.774 1.00 97.19 204 LYS A N 1
ATOM 1558 C CA . LYS A 1 204 ? -17.144 -0.238 12.918 1.00 97.19 204 LYS A CA 1
ATOM 1559 C C . LYS A 1 204 ? -15.756 -0.204 13.563 1.00 97.19 204 LYS A C 1
ATOM 1561 O O . LYS A 1 204 ? -15.403 0.777 14.207 1.00 97.19 204 LYS A O 1
ATOM 1566 N N . SER A 1 205 ? -14.973 -1.274 13.421 1.00 96.31 205 SER A N 1
ATOM 1567 C CA . SER A 1 205 ? -13.625 -1.374 13.999 1.00 96.31 205 SER A CA 1
ATOM 1568 C C . SER A 1 205 ? -12.526 -0.741 13.137 1.00 96.31 205 SER A C 1
ATOM 1570 O O . SER A 1 205 ? -11.372 -0.659 13.576 1.00 96.31 205 SER A O 1
ATOM 1572 N N . LEU A 1 206 ? -12.835 -0.387 11.888 1.00 97.12 206 LEU A N 1
ATOM 1573 C CA . LEU A 1 206 ? -11.885 0.159 10.924 1.00 97.12 206 LEU A CA 1
ATOM 1574 C C . LEU A 1 206 ? -11.837 1.688 11.006 1.00 97.12 206 LEU A C 1
ATOM 1576 O O . LEU A 1 206 ? -12.796 2.330 11.424 1.00 97.12 206 LEU A O 1
ATOM 1580 N N . GLN A 1 207 ? -10.708 2.269 10.605 1.00 95.19 207 GLN A N 1
ATOM 1581 C CA . GLN A 1 207 ? -10.483 3.710 10.661 1.00 95.19 207 GLN A CA 1
ATOM 1582 C C . GLN A 1 207 ? -9.908 4.208 9.332 1.00 95.19 207 GLN A C 1
ATOM 1584 O O . GLN A 1 207 ? -8.932 3.653 8.831 1.00 95.19 207 GLN A O 1
ATOM 1589 N N . SER A 1 208 ? -10.512 5.259 8.784 1.00 96.25 208 SER A N 1
ATOM 1590 C CA . SER A 1 208 ? -10.008 5.998 7.622 1.00 96.25 208 SER A CA 1
ATOM 1591 C C . SER A 1 208 ? -8.944 7.019 8.006 1.00 96.25 208 SER A C 1
ATOM 1593 O O . SER A 1 208 ? -8.899 7.469 9.151 1.00 96.25 208 SER A O 1
ATOM 1595 N N . VAL A 1 209 ? -8.155 7.459 7.026 1.00 94.94 209 VAL A N 1
ATOM 1596 C CA . VAL A 1 209 ? -7.580 8.812 7.063 1.00 94.94 209 VAL A CA 1
ATOM 1597 C C . VAL A 1 209 ? -8.694 9.764 6.630 1.00 94.94 209 VAL A C 1
ATOM 1599 O O . VAL A 1 209 ? -9.175 9.659 5.510 1.00 94.94 209 VAL A O 1
ATOM 1602 N N . ASP A 1 210 ? -9.150 10.619 7.544 1.00 94.00 210 ASP A N 1
ATOM 1603 C CA . ASP A 1 210 ? -10.383 11.418 7.433 1.00 94.00 210 ASP A CA 1
ATOM 1604 C C . ASP A 1 210 ? -10.197 12.857 7.956 1.00 94.00 210 ASP A C 1
ATOM 1606 O O . ASP A 1 210 ? -11.102 13.465 8.536 1.00 94.00 210 ASP A O 1
ATOM 1610 N N . TYR A 1 211 ? -8.975 13.383 7.857 1.00 91.81 211 TYR A N 1
ATOM 1611 C CA . TYR A 1 211 ? -8.601 14.642 8.493 1.00 91.81 211 TYR A CA 1
ATOM 1612 C C . TYR A 1 211 ? -9.319 15.867 7.917 1.00 91.81 211 TYR A C 1
ATOM 1614 O O . TYR A 1 211 ? -9.533 16.829 8.664 1.00 91.81 211 TYR A O 1
ATOM 1622 N N . ALA A 1 212 ? -9.695 15.830 6.637 1.00 91.19 212 ALA A N 1
ATOM 1623 C CA . ALA A 1 212 ? -10.384 16.920 5.964 1.00 91.19 212 ALA A CA 1
ATOM 1624 C C . ALA A 1 212 ? -11.895 16.836 6.195 1.00 91.19 212 ALA A C 1
ATOM 1626 O O . ALA A 1 212 ? -12.485 17.788 6.706 1.00 91.19 212 ALA A O 1
ATOM 1627 N N . THR A 1 213 ? -12.528 15.702 5.873 1.00 92.44 213 THR A N 1
ATOM 1628 C CA . THR A 1 213 ? -14.001 15.618 5.937 1.00 92.44 213 THR A CA 1
ATOM 1629 C C . THR A 1 213 ? -14.542 15.251 7.310 1.00 92.44 213 THR A C 1
ATOM 1631 O O . THR A 1 213 ? -15.702 15.537 7.593 1.00 92.44 213 THR A O 1
ATOM 1634 N N . ARG A 1 214 ? -13.729 14.615 8.166 1.00 92.44 214 ARG A N 1
ATOM 1635 C CA . ARG A 1 214 ? -14.164 14.006 9.439 1.00 92.44 214 ARG A CA 1
ATOM 1636 C C . ARG A 1 214 ? -15.216 12.909 9.263 1.00 92.44 214 ARG A C 1
ATOM 1638 O O . ARG A 1 214 ? -15.929 12.578 10.209 1.00 92.44 214 ARG A O 1
ATOM 1645 N N . ILE A 1 215 ? -15.290 12.324 8.067 1.00 92.81 215 ILE A N 1
ATOM 1646 C CA . ILE A 1 215 ? -16.202 11.234 7.730 1.00 92.81 215 ILE A CA 1
ATOM 1647 C C . ILE A 1 215 ? -15.373 9.984 7.433 1.00 92.81 215 ILE A C 1
ATOM 1649 O O . ILE A 1 215 ? -14.800 9.832 6.353 1.00 92.81 215 ILE A O 1
ATOM 1653 N N . SER A 1 216 ? -15.346 9.059 8.392 1.00 93.75 216 SER A N 1
ATOM 1654 C CA . SER A 1 216 ? -14.739 7.742 8.197 1.00 93.75 216 SER A CA 1
ATOM 1655 C C . SER A 1 216 ? -15.642 6.866 7.327 1.00 93.75 216 SER A C 1
ATOM 1657 O O . SER A 1 216 ? -16.849 6.785 7.556 1.00 93.75 216 SER A O 1
ATOM 1659 N N . GLN A 1 217 ? -15.056 6.179 6.347 1.00 97.00 217 GLN A N 1
ATOM 1660 C CA . GLN A 1 217 ? -15.766 5.284 5.432 1.00 97.00 217 GLN A CA 1
ATOM 1661 C C . GLN A 1 217 ? -15.013 3.963 5.287 1.00 97.00 217 GLN A C 1
ATOM 1663 O O . GLN A 1 217 ? -13.804 3.943 5.044 1.00 97.00 217 GLN A O 1
ATOM 1668 N N . SER A 1 218 ? -15.745 2.858 5.394 1.00 98.06 218 SER A N 1
ATOM 1669 C CA . SER A 1 218 ? -15.227 1.503 5.238 1.00 98.06 218 SER A CA 1
ATOM 1670 C C . SER A 1 218 ? -16.170 0.655 4.388 1.00 98.06 218 SER A C 1
ATOM 1672 O O . SER A 1 218 ? -17.381 0.868 4.371 1.00 98.06 218 SER A O 1
ATOM 1674 N N . VAL A 1 219 ? -15.599 -0.298 3.658 1.00 98.56 219 VAL A N 1
ATOM 1675 C CA . VAL A 1 219 ? -16.319 -1.264 2.820 1.00 98.56 219 VAL A CA 1
ATOM 1676 C C . VAL A 1 219 ? -15.775 -2.654 3.120 1.00 98.56 219 VAL A C 1
ATOM 1678 O O . VAL A 1 219 ? -14.582 -2.808 3.371 1.00 98.56 219 VAL A O 1
ATOM 1681 N N . VAL A 1 220 ? -16.646 -3.662 3.077 1.00 98.56 220 VAL A N 1
A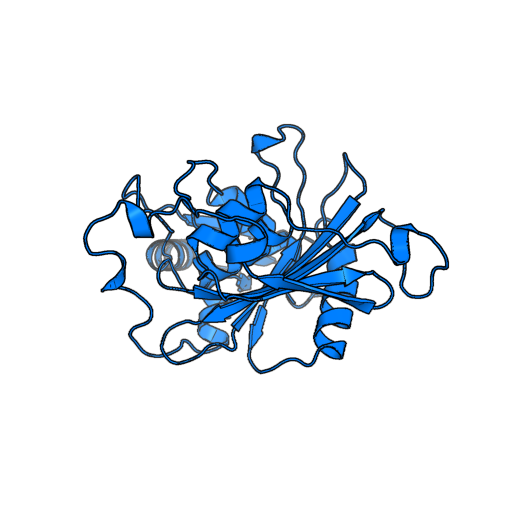TOM 1682 C CA . VAL A 1 220 ? -16.274 -5.080 3.077 1.00 98.56 220 VAL A CA 1
ATOM 1683 C C . VAL A 1 220 ? -16.855 -5.722 1.821 1.00 98.56 220 VAL A C 1
ATOM 1685 O O . VAL A 1 220 ? -18.062 -5.667 1.596 1.00 98.56 220 VAL A O 1
ATOM 1688 N N . LEU A 1 221 ? -15.998 -6.339 1.013 1.00 97.62 221 LEU A N 1
ATOM 1689 C CA . LEU A 1 221 ? -16.359 -7.075 -0.194 1.00 97.62 221 LEU A CA 1
ATOM 1690 C C . LEU A 1 221 ? -16.318 -8.572 0.090 1.00 97.62 221 LEU A C 1
ATOM 1692 O O . LEU A 1 221 ? -15.356 -9.053 0.681 1.00 97.62 221 LEU A O 1
ATOM 1696 N N . LYS A 1 222 ? -17.333 -9.313 -0.357 1.00 96.56 222 LYS A N 1
ATOM 1697 C CA . LYS A 1 222 ? -17.306 -10.780 -0.401 1.00 96.56 222 LYS A CA 1
ATOM 1698 C C . LYS A 1 222 ? -16.746 -11.223 -1.751 1.00 96.56 222 LYS A C 1
ATOM 1700 O O . LYS A 1 222 ? -17.251 -10.790 -2.781 1.00 96.56 222 LYS A O 1
ATOM 1705 N N . LEU A 1 223 ? -15.748 -12.095 -1.727 1.00 94.56 223 LEU A N 1
ATOM 1706 C CA . LEU A 1 223 ? -15.021 -12.576 -2.901 1.00 94.56 223 LEU A CA 1
ATOM 1707 C C . LEU A 1 223 ? -15.503 -13.972 -3.328 1.00 94.56 223 LEU A C 1
ATOM 1709 O O . LEU A 1 223 ? -16.109 -14.698 -2.528 1.00 94.56 223 LEU A O 1
ATOM 1713 N N . ASP A 1 224 ? -15.230 -14.365 -4.578 1.00 90.88 224 ASP A N 1
ATOM 1714 C CA . ASP A 1 224 ? -15.657 -15.670 -5.114 1.00 90.88 224 ASP A CA 1
ATOM 1715 C C . ASP A 1 224 ? -14.956 -16.853 -4.415 1.00 90.88 224 ASP A C 1
ATOM 1717 O O . ASP A 1 224 ? -15.527 -17.936 -4.259 1.00 90.88 224 ASP A O 1
ATOM 1721 N N . ASN A 1 225 ? -13.748 -16.604 -3.909 1.00 89.12 225 ASN A N 1
ATOM 1722 C CA . ASN A 1 225 ? -12.859 -17.563 -3.265 1.00 89.12 225 ASN A CA 1
ATOM 1723 C C . ASN A 1 225 ? -13.192 -17.809 -1.779 1.00 89.12 225 ASN A C 1
ATOM 1725 O O . ASN A 1 225 ? -12.453 -18.492 -1.070 1.00 89.12 225 ASN A O 1
ATOM 1729 N N . GLY A 1 226 ? -14.307 -17.255 -1.290 1.00 92.69 226 GLY A N 1
ATOM 1730 C CA . GLY A 1 226 ? -14.773 -17.419 0.088 1.00 92.69 226 GLY A CA 1
ATOM 1731 C C . GLY A 1 226 ? -14.105 -16.491 1.106 1.00 92.69 226 GLY A C 1
ATOM 1732 O O . GLY A 1 226 ? -14.437 -16.567 2.293 1.00 92.69 226 GLY A O 1
ATOM 1733 N N . TYR A 1 227 ? -13.203 -15.606 0.675 1.00 95.81 227 TYR A N 1
ATOM 1734 C CA . TYR A 1 227 ? -12.685 -14.526 1.508 1.00 95.81 227 TYR A CA 1
ATOM 1735 C C . TYR A 1 227 ? -13.584 -13.291 1.469 1.00 95.81 227 TYR A C 1
ATOM 1737 O O . TYR A 1 227 ? -14.404 -13.087 0.576 1.00 95.81 227 TYR A O 1
ATOM 1745 N N . TYR A 1 228 ? -13.400 -12.451 2.475 1.00 97.88 228 TYR A N 1
ATOM 1746 C CA . TYR A 1 228 ? -13.928 -11.107 2.554 1.00 97.88 228 TYR A CA 1
ATOM 1747 C C . TYR A 1 228 ? -12.746 -10.150 2.674 1.00 97.88 228 TYR A C 1
ATOM 1749 O O . TYR A 1 228 ? -11.832 -10.423 3.457 1.00 97.88 228 TYR A O 1
ATOM 1757 N N . ALA A 1 229 ? -12.770 -9.047 1.932 1.00 98.25 229 ALA A N 1
ATOM 1758 C CA . ALA A 1 229 ? -11.737 -8.018 1.952 1.00 98.25 229 ALA A CA 1
ATOM 1759 C C . ALA A 1 229 ? -12.311 -6.683 2.406 1.00 98.25 229 ALA A C 1
ATOM 1761 O O . ALA A 1 229 ? -13.344 -6.251 1.898 1.00 98.25 229 ALA A O 1
ATOM 1762 N N . ALA A 1 230 ? -11.641 -6.036 3.354 1.00 98.62 230 ALA A N 1
ATOM 1763 C CA . ALA A 1 230 ? -12.013 -4.706 3.796 1.00 98.62 230 ALA A CA 1
ATOM 1764 C C . ALA A 1 230 ? -11.113 -3.636 3.185 1.00 98.62 230 ALA A C 1
ATOM 1766 O O . ALA A 1 230 ? -9.947 -3.886 2.895 1.00 98.62 230 ALA A O 1
ATOM 1767 N N . GLY A 1 231 ? -11.658 -2.432 3.059 1.00 98.62 231 GLY A N 1
ATOM 1768 C CA . GLY A 1 231 ? -10.923 -1.228 2.703 1.00 98.62 231 GLY A CA 1
ATOM 1769 C C . GLY A 1 231 ? -11.496 -0.020 3.428 1.00 98.62 231 GLY A C 1
ATOM 1770 O O . GLY A 1 231 ? -12.698 0.033 3.707 1.00 98.62 231 GLY A O 1
ATOM 1771 N N . THR A 1 232 ? -10.644 0.950 3.744 1.00 98.56 232 THR A N 1
ATOM 1772 C CA . THR A 1 232 ? -11.062 2.251 4.271 1.00 98.56 232 THR A CA 1
ATOM 1773 C C . THR A 1 232 ? -10.633 3.388 3.364 1.00 98.56 232 THR A C 1
ATOM 1775 O O . THR A 1 232 ? -9.672 3.276 2.609 1.00 98.56 232 THR A O 1
ATOM 1778 N N . ARG A 1 233 ? -11.369 4.502 3.434 1.00 98.00 233 ARG A N 1
ATOM 1779 C CA . ARG A 1 233 ? -10.993 5.733 2.731 1.00 98.00 233 ARG A CA 1
ATOM 1780 C C . ARG A 1 233 ? -9.633 6.250 3.211 1.00 98.00 233 ARG A C 1
ATOM 1782 O O . ARG A 1 233 ? -9.366 6.269 4.418 1.00 98.00 233 ARG A O 1
ATOM 1789 N N . VAL A 1 234 ? -8.827 6.715 2.261 1.00 97.81 234 VAL A N 1
ATOM 1790 C CA . VAL A 1 234 ? -7.564 7.411 2.499 1.00 97.81 234 VAL A CA 1
ATOM 1791 C C . VAL A 1 234 ? -7.675 8.821 1.934 1.00 97.81 234 VAL A C 1
ATOM 1793 O O . VAL A 1 234 ? -7.598 9.010 0.720 1.00 97.81 234 VAL A O 1
ATOM 1796 N N . GLU A 1 235 ? -7.896 9.796 2.814 1.00 96.12 235 GLU A N 1
ATOM 1797 C CA . GLU A 1 235 ? -7.813 11.208 2.446 1.00 96.12 235 GLU A CA 1
ATOM 1798 C C . GLU A 1 235 ? -6.372 11.686 2.347 1.00 96.12 235 GLU A C 1
ATOM 1800 O O . GLU A 1 235 ? -5.506 11.312 3.143 1.00 96.12 235 GLU A O 1
ATOM 1805 N N . GLU A 1 236 ? -6.149 12.591 1.408 1.00 93.44 236 GLU A N 1
ATOM 1806 C CA . GLU A 1 236 ? -4.872 13.249 1.194 1.00 93.44 236 GLU A CA 1
ATOM 1807 C C . GLU A 1 236 ? -5.102 14.772 1.049 1.00 93.44 236 GLU A C 1
ATOM 1809 O O . GLU A 1 236 ? -6.187 15.230 0.694 1.00 93.44 236 GLU A O 1
ATOM 1814 N N . ALA A 1 237 ? -4.109 15.587 1.415 1.00 93.62 237 ALA A N 1
ATOM 1815 C CA . ALA A 1 237 ? -4.236 17.042 1.504 1.00 93.62 237 ALA A CA 1
ATOM 1816 C C . ALA A 1 237 ? -4.539 17.749 0.170 1.00 93.62 237 ALA A C 1
ATOM 1818 O O . ALA A 1 237 ? -5.184 18.794 0.189 1.00 93.62 237 ALA A O 1
ATOM 1819 N N . ALA A 1 238 ? -4.101 17.210 -0.965 1.00 94.19 238 ALA A N 1
ATOM 1820 C CA . ALA A 1 238 ? -4.419 17.647 -2.322 1.00 94.19 238 ALA A CA 1
ATOM 1821 C C . ALA A 1 238 ? -5.729 17.044 -2.878 1.00 94.19 238 ALA A C 1
ATOM 1823 O O . ALA A 1 238 ? -6.045 17.260 -4.048 1.00 94.19 238 ALA A O 1
ATOM 1824 N N . PHE A 1 239 ? -6.527 16.360 -2.044 1.00 92.31 239 PHE A N 1
ATOM 1825 C CA . PHE A 1 239 ? -7.897 15.904 -2.335 1.00 92.31 239 PHE A CA 1
ATOM 1826 C C . PHE A 1 239 ? -8.011 14.866 -3.463 1.00 92.31 239 PHE A C 1
ATOM 1828 O O . PHE A 1 239 ? -9.097 14.641 -4.006 1.00 92.31 239 PHE A O 1
ATOM 1835 N N . VAL A 1 240 ? -6.910 14.196 -3.812 1.00 92.56 240 VAL A N 1
ATOM 1836 C CA . VAL A 1 240 ? -6.920 13.067 -4.753 1.00 92.56 240 VAL A CA 1
ATOM 1837 C C . VAL A 1 240 ? -6.957 11.764 -3.959 1.00 92.56 240 VAL A C 1
ATOM 1839 O O . VAL A 1 240 ? -5.978 11.024 -3.900 1.00 92.56 240 VAL A O 1
ATOM 1842 N N . ASP A 1 241 ? -8.091 11.527 -3.307 1.00 94.75 241 ASP A N 1
ATOM 1843 C CA . ASP A 1 241 ? -8.276 10.461 -2.319 1.00 94.75 241 ASP A CA 1
ATOM 1844 C C . ASP A 1 241 ? -8.365 9.053 -2.930 1.00 94.75 241 ASP A C 1
ATOM 1846 O O . ASP A 1 241 ? -8.764 8.869 -4.083 1.00 94.75 241 ASP A O 1
ATOM 1850 N N . ILE A 1 242 ? -8.111 8.041 -2.095 1.00 97.62 242 ILE A N 1
ATOM 1851 C CA . ILE A 1 242 ? -8.477 6.646 -2.373 1.00 97.62 242 ILE A CA 1
ATOM 1852 C C . ILE A 1 242 ? -9.790 6.356 -1.645 1.00 97.62 242 ILE A C 1
ATOM 1854 O O . ILE A 1 242 ? -9.862 6.437 -0.413 1.00 97.62 242 ILE A O 1
ATOM 1858 N N . ASN A 1 243 ? -10.850 6.009 -2.376 1.00 96.88 243 ASN A N 1
ATOM 1859 C CA . ASN A 1 243 ? -12.120 5.665 -1.736 1.00 96.88 243 ASN A CA 1
ATOM 1860 C C . ASN A 1 243 ? -12.099 4.243 -1.136 1.00 96.88 243 ASN A C 1
ATOM 1862 O O . ASN A 1 243 ? -11.281 3.399 -1.499 1.00 96.88 243 ASN A O 1
ATOM 1866 N N . ALA A 1 244 ? -13.023 3.954 -0.215 1.00 98.00 244 ALA A N 1
ATOM 1867 C CA . ALA A 1 244 ? -13.030 2.684 0.517 1.00 98.00 244 ALA A CA 1
ATOM 1868 C C . ALA A 1 244 ? -13.234 1.443 -0.379 1.00 98.00 244 ALA A C 1
ATOM 1870 O O . ALA A 1 244 ? -12.711 0.372 -0.069 1.00 98.00 244 ALA A O 1
ATOM 1871 N N . ALA A 1 245 ? -13.964 1.574 -1.492 1.00 97.81 245 ALA A N 1
ATOM 1872 C CA . ALA A 1 245 ? -14.158 0.479 -2.439 1.00 97.81 245 ALA A CA 1
ATOM 1873 C C . ALA A 1 245 ? -12.888 0.221 -3.268 1.00 97.81 245 ALA A C 1
ATOM 1875 O O . ALA A 1 245 ? -12.485 -0.933 -3.395 1.00 97.81 245 ALA A O 1
ATOM 1876 N N . GLN A 1 246 ? -12.219 1.276 -3.754 1.00 97.75 246 GLN A N 1
ATOM 1877 C CA . GLN A 1 246 ? -10.903 1.176 -4.400 1.00 97.75 246 GLN A CA 1
ATOM 1878 C C . GLN A 1 246 ? -9.895 0.501 -3.470 1.00 97.75 246 GLN A C 1
ATOM 1880 O O . GLN A 1 246 ? -9.237 -0.454 -3.873 1.00 97.75 246 GLN A O 1
ATOM 1885 N N . ALA A 1 247 ? -9.846 0.927 -2.204 1.00 98.50 247 ALA A N 1
ATOM 1886 C CA . ALA A 1 247 ? -8.979 0.332 -1.194 1.00 98.50 247 ALA A CA 1
ATOM 1887 C C . ALA A 1 247 ? -9.247 -1.173 -1.014 1.00 98.50 247 ALA A C 1
ATOM 1889 O O . ALA A 1 247 ? -8.313 -1.973 -1.042 1.00 98.50 247 ALA A O 1
ATOM 1890 N N . ALA A 1 248 ? -10.516 -1.578 -0.881 1.00 98.50 248 ALA A N 1
ATOM 1891 C CA . ALA A 1 248 ? -10.884 -2.985 -0.707 1.00 98.50 248 ALA A CA 1
ATOM 1892 C C . ALA A 1 248 ? -10.518 -3.838 -1.936 1.00 98.50 248 ALA A C 1
ATOM 1894 O O . ALA A 1 248 ? -9.983 -4.939 -1.785 1.00 98.50 248 ALA A O 1
ATOM 1895 N N . VAL A 1 249 ? -10.758 -3.323 -3.149 1.00 97.75 249 VAL A N 1
ATOM 1896 C CA . VAL A 1 249 ? -10.382 -3.988 -4.408 1.00 97.75 249 VAL A CA 1
ATOM 1897 C C . VAL A 1 249 ? -8.864 -4.094 -4.542 1.00 97.75 249 VAL A C 1
ATOM 1899 O O . VAL A 1 249 ? -8.364 -5.158 -4.905 1.00 97.75 249 VAL A O 1
ATOM 1902 N N . ALA A 1 250 ? -8.117 -3.038 -4.221 1.00 97.88 250 ALA A N 1
ATOM 1903 C CA . ALA A 1 250 ? -6.660 -3.041 -4.302 1.00 97.88 250 ALA A CA 1
ATOM 1904 C C . ALA A 1 250 ? -6.037 -4.039 -3.312 1.00 97.88 250 ALA A C 1
ATOM 1906 O O . ALA A 1 250 ? -5.159 -4.811 -3.694 1.00 97.88 250 ALA A O 1
ATOM 1907 N N . ILE A 1 251 ? -6.548 -4.102 -2.075 1.00 98.50 251 ILE A N 1
ATOM 1908 C CA . ILE A 1 251 ? -6.133 -5.088 -1.063 1.00 98.50 251 ILE A CA 1
ATOM 1909 C C . ILE A 1 251 ? -6.421 -6.517 -1.541 1.00 98.50 251 ILE A C 1
ATOM 1911 O O . ILE A 1 251 ? -5.540 -7.375 -1.472 1.00 98.50 251 ILE A O 1
ATOM 1915 N N . ALA A 1 252 ? -7.629 -6.781 -2.050 1.00 97.69 252 ALA A N 1
ATOM 1916 C CA . ALA A 1 252 ? -7.996 -8.098 -2.570 1.00 97.69 252 ALA A CA 1
ATOM 1917 C C . ALA A 1 252 ? -7.133 -8.498 -3.777 1.00 97.69 252 ALA A C 1
ATOM 1919 O O . ALA A 1 252 ? -6.667 -9.635 -3.865 1.00 97.69 252 ALA A O 1
ATOM 1920 N N . THR A 1 253 ? -6.872 -7.554 -4.683 1.00 97.38 253 THR A N 1
ATOM 1921 C CA . THR A 1 253 ? -6.068 -7.797 -5.884 1.00 97.38 253 THR A CA 1
ATOM 1922 C C . THR A 1 253 ? -4.609 -8.051 -5.531 1.00 97.38 253 THR A C 1
ATOM 1924 O O . THR A 1 253 ? -4.018 -8.975 -6.076 1.00 97.38 253 THR A O 1
ATOM 1927 N N . ALA A 1 254 ? -4.031 -7.317 -4.579 1.00 97.44 254 ALA A N 1
ATOM 1928 C CA . ALA A 1 254 ? -2.680 -7.594 -4.095 1.00 97.44 254 ALA A CA 1
ATOM 1929 C C . ALA A 1 254 ? -2.576 -8.982 -3.442 1.00 97.44 254 ALA A C 1
ATOM 1931 O O . ALA A 1 254 ? -1.585 -9.676 -3.644 1.00 97.44 254 ALA A O 1
ATOM 1932 N N . ALA A 1 255 ? -3.605 -9.397 -2.695 1.00 96.19 255 ALA A N 1
ATOM 1933 C CA . ALA A 1 255 ? -3.614 -10.661 -1.962 1.00 96.19 255 ALA A CA 1
ATOM 1934 C C . ALA A 1 255 ? -3.777 -11.891 -2.855 1.00 96.19 255 ALA A C 1
ATOM 1936 O O . ALA A 1 255 ? -3.146 -12.916 -2.605 1.00 96.19 255 ALA A O 1
ATOM 1937 N N . PHE A 1 256 ? -4.644 -11.800 -3.863 1.00 94.75 256 PHE A N 1
ATOM 1938 C CA . PHE A 1 256 ? -5.073 -12.965 -4.631 1.00 94.75 256 PHE A CA 1
ATOM 1939 C C . PHE A 1 256 ? -4.779 -12.845 -6.126 1.00 94.75 256 PHE A C 1
ATOM 1941 O O . PHE A 1 256 ? -4.640 -13.869 -6.781 1.00 94.75 256 PHE A O 1
ATOM 1948 N N . GLY A 1 257 ? -4.640 -11.635 -6.667 1.00 91.31 257 GLY A N 1
ATOM 1949 C CA . GLY A 1 257 ? -4.472 -11.359 -8.094 1.00 91.31 257 GLY A CA 1
ATOM 1950 C C . GLY A 1 257 ? -5.791 -11.274 -8.861 1.00 91.31 257 GLY A C 1
ATOM 1951 O O . GLY A 1 257 ? -6.717 -12.042 -8.629 1.00 91.31 257 GLY A O 1
ATOM 1952 N N . ALA A 1 258 ? -5.876 -10.373 -9.841 1.00 78.44 258 ALA A N 1
ATOM 1953 C CA . ALA A 1 258 ? -7.141 -9.954 -10.459 1.00 78.44 258 ALA A CA 1
ATOM 1954 C C . ALA A 1 258 ? -7.984 -11.062 -11.122 1.00 78.44 258 ALA A C 1
ATOM 1956 O O . ALA A 1 258 ? -9.190 -10.912 -11.276 1.00 78.44 258 ALA A O 1
ATOM 1957 N N . ARG A 1 259 ? -7.369 -12.168 -11.559 1.00 67.31 259 ARG A N 1
ATOM 1958 C CA . ARG A 1 259 ? -8.075 -13.291 -12.220 1.00 67.31 259 ARG A CA 1
ATOM 1959 C C . ARG A 1 259 ? -8.483 -14.410 -11.256 1.00 67.31 259 ARG A C 1
ATOM 1961 O O . ARG A 1 259 ? -9.025 -15.430 -11.684 1.00 67.31 259 ARG A O 1
ATOM 1968 N N . LYS A 1 260 ? -8.151 -14.258 -9.976 1.00 57.56 260 LYS A N 1
ATOM 1969 C CA . LYS A 1 260 ? -8.220 -15.300 -8.946 1.00 57.56 260 LYS A CA 1
ATOM 1970 C C . LYS A 1 260 ? -9.197 -14.943 -7.806 1.00 57.56 260 LYS A C 1
ATOM 1972 O O . LYS A 1 260 ? -9.288 -15.730 -6.865 1.00 57.56 260 LYS A O 1
ATOM 1977 N N . VAL A 1 261 ? -9.899 -13.806 -7.901 1.00 52.06 261 VAL A N 1
ATOM 1978 C CA . VAL A 1 261 ? -10.838 -13.251 -6.901 1.00 52.06 261 VAL A CA 1
ATOM 1979 C C . VAL A 1 261 ? -12.225 -12.981 -7.465 1.00 52.06 261 VAL A C 1
ATOM 1981 O O . VAL A 1 261 ? -12.301 -12.752 -8.694 1.00 52.06 261 VAL A O 1
#